Protein AF-A0A2E3HPS8-F1 (afdb_monomer_lite)

Sequence (262 aa):
MTIPTIVINGGNVPTIRTTTIFMPPSWLTDNPPTAIPIYGPVASPDMIGVPVIDIPGCVEAHEQNSNSIMKNKNLEKDDPDGVVVYCDAGVPSYDAMNYEPEQLIITREAPVPEVDPPPEVEPPEVPDTGDVGGEVPCPGPAQLRVGDLTQSGDEKVIGHELSSDGKTCVTLYEATTVTDKYLPAANQVTTTVAIAVVATAGAAATPLLLRAIKPVIKKITTAVQKKLGKHRELSRSEIRTNQYRQSKGLDPLKIQKKSRKK

Radius of gyration: 42.38 Å; chains: 1; bounding box: 108×38×118 Å

Structure (mmCIF, N/CA/C/O backbone):
data_AF-A0A2E3HPS8-F1
#
_entry.id   AF-A0A2E3HPS8-F1
#
loop_
_atom_site.group_PDB
_atom_site.id
_atom_site.type_symbol
_atom_site.label_atom_id
_atom_site.label_alt_id
_atom_site.label_comp_id
_atom_site.label_asym_id
_atom_site.label_entity_id
_atom_site.label_seq_id
_atom_site.pdbx_PDB_ins_code
_atom_site.Cartn_x
_atom_site.Cartn_y
_atom_site.Cartn_z
_atom_site.occupancy
_atom_site.B_iso_or_equiv
_atom_site.auth_seq_id
_atom_site.auth_comp_id
_atom_site.auth_asym_id
_atom_site.auth_atom_id
_atom_site.pdbx_PDB_model_num
ATOM 1 N N . MET A 1 1 ? 33.208 -21.643 -54.961 1.00 38.47 1 MET A N 1
ATOM 2 C CA . MET A 1 1 ? 32.445 -20.696 -55.799 1.00 38.47 1 MET A CA 1
ATOM 3 C C . MET A 1 1 ? 33.440 -19.898 -56.616 1.00 38.47 1 MET A C 1
ATOM 5 O O . MET A 1 1 ? 34.211 -19.138 -56.050 1.00 38.47 1 MET A O 1
ATOM 9 N N . THR A 1 2 ? 33.505 -20.170 -57.912 1.00 37.78 2 THR A N 1
ATOM 10 C CA . THR A 1 2 ? 34.425 -19.547 -58.868 1.00 37.78 2 THR A CA 1
ATOM 11 C C . THR A 1 2 ? 33.700 -18.400 -59.567 1.00 37.78 2 THR A C 1
ATOM 13 O O . THR A 1 2 ? 32.659 -18.610 -60.183 1.00 37.78 2 THR A O 1
ATOM 16 N N . ILE A 1 3 ? 34.219 -17.181 -59.422 1.00 39.41 3 ILE A N 1
ATOM 17 C CA . ILE A 1 3 ? 33.655 -15.973 -60.039 1.00 39.41 3 ILE A CA 1
ATOM 18 C C . ILE A 1 3 ? 34.088 -15.950 -61.514 1.00 39.41 3 ILE A C 1
ATOM 20 O O . ILE A 1 3 ? 35.289 -16.059 -61.772 1.00 39.41 3 ILE A O 1
ATOM 24 N N . PRO A 1 4 ? 33.168 -15.829 -62.488 1.00 40.62 4 PRO A N 1
ATOM 25 C CA . PRO A 1 4 ? 33.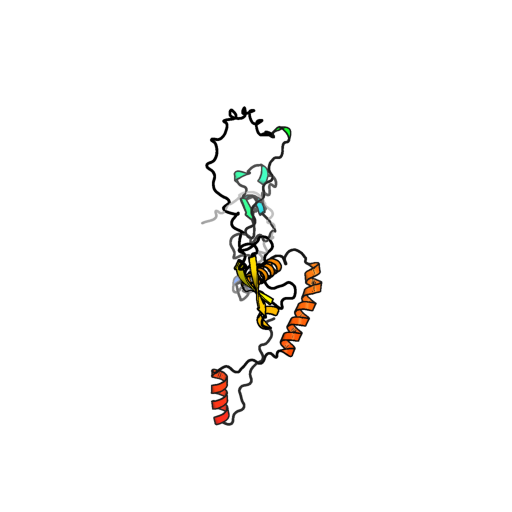541 -15.798 -63.896 1.00 40.62 4 PRO A CA 1
ATOM 26 C C . PRO A 1 4 ? 34.148 -14.443 -64.278 1.00 40.62 4 PRO A C 1
ATOM 28 O O . PRO A 1 4 ? 33.599 -13.381 -63.986 1.00 40.62 4 PRO A O 1
ATOM 31 N N . THR A 1 5 ? 35.284 -14.487 -64.969 1.00 43.69 5 THR A N 1
ATOM 32 C CA . THR A 1 5 ? 35.911 -13.340 -65.626 1.00 43.69 5 THR A CA 1
ATOM 33 C C . THR A 1 5 ? 35.142 -12.990 -66.897 1.00 43.69 5 THR A C 1
ATOM 35 O O . THR A 1 5 ? 35.079 -13.778 -67.839 1.00 43.69 5 THR A O 1
ATOM 38 N N . ILE A 1 6 ? 34.561 -11.792 -66.937 1.00 49.56 6 ILE A N 1
ATOM 39 C CA . ILE A 1 6 ? 33.887 -11.258 -68.123 1.00 49.56 6 ILE A CA 1
ATOM 40 C C . ILE A 1 6 ? 34.933 -10.495 -68.944 1.00 49.56 6 ILE A C 1
ATOM 42 O O . ILE A 1 6 ? 35.480 -9.497 -68.478 1.00 49.56 6 ILE A O 1
ATOM 46 N N . VAL A 1 7 ? 35.231 -10.968 -70.156 1.00 49.56 7 VAL A N 1
ATOM 47 C CA . VAL A 1 7 ? 36.100 -10.266 -71.114 1.00 49.56 7 VAL A CA 1
ATOM 48 C C . VAL A 1 7 ? 35.213 -9.443 -72.044 1.00 49.56 7 VAL A C 1
ATOM 50 O O . VAL A 1 7 ? 34.458 -10.000 -72.836 1.00 49.56 7 VAL A O 1
ATOM 53 N N . ILE A 1 8 ? 35.296 -8.116 -71.943 1.00 53.66 8 ILE A N 1
ATOM 54 C CA . ILE A 1 8 ? 34.571 -7.188 -72.818 1.00 53.66 8 ILE A CA 1
ATOM 55 C C . ILE A 1 8 ? 35.535 -6.749 -73.927 1.00 53.66 8 ILE A C 1
ATOM 57 O O . ILE A 1 8 ? 36.527 -6.073 -73.661 1.00 53.66 8 ILE A O 1
ATOM 61 N N . ASN A 1 9 ? 35.271 -7.166 -75.167 1.00 49.47 9 ASN A N 1
ATOM 62 C CA . ASN A 1 9 ? 36.032 -6.751 -76.346 1.00 49.47 9 ASN A CA 1
ATOM 63 C C . ASN A 1 9 ? 35.491 -5.420 -76.888 1.00 49.47 9 ASN A C 1
ATOM 65 O O . ASN A 1 9 ? 34.312 -5.328 -77.215 1.00 49.47 9 ASN A O 1
ATOM 69 N N . GLY A 1 10 ? 36.377 -4.436 -77.064 1.00 50.84 10 GLY A N 1
ATOM 70 C CA . GLY A 1 10 ? 36.133 -3.265 -77.913 1.00 50.84 10 GLY A CA 1
ATOM 71 C C . GLY A 1 10 ? 35.524 -2.054 -77.206 1.00 50.84 10 GLY A C 1
ATOM 72 O O . GLY A 1 10 ? 34.325 -1.812 -77.277 1.00 50.84 10 GLY A O 1
ATOM 73 N N . GLY A 1 11 ? 36.381 -1.237 -76.596 1.00 41.53 11 GLY A N 1
ATOM 74 C CA . GLY A 1 11 ? 36.040 0.107 -76.131 1.00 41.53 11 GLY A CA 1
ATOM 75 C C . GLY A 1 11 ? 37.061 0.596 -75.113 1.00 41.53 11 GLY A C 1
ATOM 76 O O . GLY A 1 11 ? 37.224 -0.025 -74.068 1.00 41.53 11 GLY A O 1
ATOM 77 N N . ASN A 1 12 ? 37.772 1.685 -75.415 1.00 50.03 12 ASN A N 1
ATOM 78 C CA . ASN A 1 12 ? 38.685 2.331 -74.471 1.00 50.03 12 ASN A CA 1
ATOM 79 C C . ASN A 1 12 ? 37.883 2.896 -73.291 1.00 50.03 12 ASN A C 1
ATOM 81 O O . ASN A 1 12 ? 37.452 4.046 -73.317 1.00 50.03 12 ASN A O 1
ATOM 85 N N . VAL A 1 13 ? 37.671 2.085 -72.257 1.00 47.66 13 VAL A N 1
ATOM 86 C CA . VAL A 1 13 ? 37.224 2.571 -70.954 1.00 47.66 13 VAL A CA 1
ATOM 87 C C . VAL A 1 13 ? 38.440 3.243 -70.315 1.00 47.66 13 VAL A C 1
ATOM 89 O O . VAL A 1 13 ? 39.459 2.570 -70.139 1.00 47.66 13 VAL A O 1
ATOM 92 N N . PRO A 1 14 ? 38.409 4.549 -69.991 1.00 47.16 14 PRO A N 1
ATOM 93 C CA . PRO A 1 14 ? 39.502 5.155 -69.252 1.00 47.16 14 PRO A CA 1
ATOM 94 C C . PRO A 1 14 ? 39.583 4.453 -67.898 1.00 47.16 14 PRO A C 1
ATOM 96 O O . PRO A 1 14 ? 38.682 4.572 -67.069 1.00 47.16 14 PRO A O 1
ATOM 99 N N . THR A 1 15 ? 40.648 3.682 -67.682 1.00 46.25 15 THR A N 1
ATOM 100 C CA . THR A 1 15 ? 40.939 3.081 -66.384 1.00 46.25 15 THR A CA 1
ATOM 101 C C . THR A 1 15 ? 41.161 4.217 -65.397 1.00 46.25 15 THR A C 1
ATOM 103 O O . THR A 1 15 ? 42.242 4.804 -65.335 1.00 46.25 15 THR A O 1
ATOM 106 N N . ILE A 1 16 ? 40.125 4.555 -64.636 1.00 50.47 16 ILE A N 1
ATOM 107 C CA . ILE A 1 16 ? 40.239 5.420 -63.470 1.00 50.47 16 ILE A CA 1
ATOM 108 C C . ILE A 1 16 ? 41.177 4.679 -62.509 1.00 50.47 16 ILE A C 1
ATOM 110 O O . ILE A 1 16 ? 40.799 3.695 -61.876 1.00 50.47 16 ILE A O 1
ATOM 114 N N . ARG A 1 17 ? 42.452 5.088 -62.481 1.00 51.47 17 ARG A N 1
ATOM 115 C CA . ARG A 1 17 ? 43.492 4.558 -61.588 1.00 51.47 17 ARG A CA 1
ATOM 116 C C . ARG A 1 17 ? 43.225 5.015 -60.155 1.00 51.47 17 ARG A C 1
ATOM 118 O O . ARG A 1 17 ? 43.994 5.783 -59.585 1.00 51.47 17 ARG A O 1
ATOM 125 N N . THR A 1 18 ? 42.145 4.536 -59.560 1.00 57.59 18 THR A N 1
ATOM 126 C CA . THR A 1 18 ? 41.857 4.764 -58.144 1.00 57.59 18 THR A CA 1
ATOM 127 C C . THR A 1 18 ? 41.649 3.425 -57.466 1.00 57.59 18 THR A C 1
ATOM 129 O O . THR A 1 18 ? 40.560 3.061 -57.048 1.00 57.59 18 THR A O 1
ATOM 132 N N . THR A 1 19 ? 42.736 2.669 -57.364 1.00 56.16 19 THR A N 1
ATOM 133 C CA . THR A 1 19 ? 42.826 1.533 -56.448 1.00 56.16 19 THR A CA 1
ATOM 134 C C . THR A 1 19 ? 44.115 1.648 -55.651 1.00 56.16 19 THR A C 1
ATOM 136 O O . THR A 1 19 ? 44.980 0.778 -55.699 1.00 56.16 19 THR A O 1
ATOM 139 N N . THR A 1 20 ? 44.251 2.719 -54.869 1.00 51.91 20 THR A N 1
ATOM 140 C CA . THR A 1 20 ? 44.867 2.531 -53.554 1.00 51.91 20 THR A CA 1
ATOM 141 C C . THR A 1 20 ? 43.857 1.730 -52.747 1.00 51.91 20 THR A C 1
ATOM 143 O O . THR A 1 20 ? 42.971 2.288 -52.104 1.00 51.91 20 THR A O 1
ATOM 146 N N . ILE A 1 21 ? 43.925 0.405 -52.872 1.00 61.16 21 ILE A N 1
ATOM 147 C CA . ILE A 1 21 ? 43.244 -0.489 -51.944 1.00 61.16 21 ILE A CA 1
ATOM 148 C C . ILE A 1 21 ? 43.866 -0.154 -50.594 1.00 61.16 21 ILE A C 1
ATOM 150 O O . ILE A 1 21 ? 45.067 -0.352 -50.407 1.00 61.16 21 ILE A O 1
ATOM 154 N N . PHE A 1 22 ? 43.088 0.452 -49.699 1.00 67.50 22 PHE A N 1
ATOM 155 C CA . PHE A 1 22 ? 43.525 0.689 -48.332 1.00 67.50 22 PHE A CA 1
ATOM 156 C C . PHE A 1 22 ? 43.741 -0.684 -47.698 1.00 67.50 22 PHE A C 1
ATOM 158 O O . PHE A 1 22 ? 42.791 -1.341 -47.278 1.00 67.50 22 PHE A O 1
ATOM 165 N N . MET A 1 23 ? 44.985 -1.158 -47.721 1.00 71.62 23 MET A N 1
ATOM 166 C CA . MET A 1 23 ? 45.377 -2.331 -46.964 1.00 71.62 23 MET A CA 1
ATOM 167 C C . MET A 1 23 ? 45.496 -1.880 -45.512 1.00 71.62 23 MET A C 1
ATOM 169 O O . MET A 1 23 ? 46.339 -1.024 -45.219 1.00 71.62 23 MET A O 1
ATOM 173 N N . PRO A 1 24 ? 44.632 -2.378 -44.615 1.00 75.25 24 PRO A N 1
ATOM 174 C CA . PRO A 1 24 ? 44.731 -2.023 -43.217 1.00 75.25 24 PRO A CA 1
ATOM 175 C C . PRO A 1 24 ? 46.105 -2.457 -42.678 1.00 75.25 24 PRO A C 1
ATOM 177 O O . PRO A 1 24 ? 46.637 -3.489 -43.091 1.00 75.25 24 PRO A O 1
ATOM 180 N N . PRO A 1 25 ? 46.710 -1.668 -41.780 1.00 76.44 25 PRO A N 1
ATOM 181 C CA . PRO A 1 25 ? 47.972 -2.033 -41.150 1.00 76.44 25 PRO A CA 1
ATOM 182 C C . PRO A 1 25 ? 47.825 -3.339 -40.351 1.00 76.44 25 PRO A C 1
ATOM 184 O O . PRO A 1 25 ? 46.755 -3.627 -39.818 1.00 76.44 25 PRO A O 1
ATOM 187 N N . SER A 1 26 ? 48.913 -4.105 -40.232 1.00 72.94 26 SER A N 1
ATOM 188 C CA . SER A 1 26 ? 48.919 -5.466 -39.663 1.00 72.94 26 SER A CA 1
ATOM 189 C C . SER A 1 26 ? 48.353 -5.571 -38.245 1.00 72.94 26 SER A C 1
ATOM 191 O O . SER A 1 26 ? 47.781 -6.592 -37.879 1.00 72.94 26 SER A O 1
ATOM 193 N N . TRP A 1 27 ? 48.428 -4.510 -37.439 1.00 71.00 27 TRP A N 1
ATOM 194 C CA . TRP A 1 27 ? 47.809 -4.486 -36.109 1.00 71.00 27 TRP A CA 1
ATOM 195 C C . TRP A 1 27 ? 46.274 -4.549 -36.145 1.00 71.00 27 TRP A C 1
ATOM 197 O O . TRP A 1 27 ? 45.657 -4.838 -35.128 1.00 71.00 27 TRP A O 1
ATOM 207 N N . LEU A 1 28 ? 45.643 -4.291 -37.291 1.00 73.44 28 LEU A N 1
ATOM 208 C CA . LEU A 1 28 ? 44.195 -4.379 -37.462 1.00 73.44 28 LEU A CA 1
ATOM 209 C C . LEU A 1 28 ? 43.751 -5.744 -38.022 1.00 73.44 28 LEU A C 1
ATOM 211 O O . LEU A 1 28 ? 42.610 -6.138 -37.796 1.00 73.44 28 LEU A O 1
ATOM 215 N N . THR A 1 29 ? 44.628 -6.470 -38.729 1.00 74.75 29 THR A N 1
ATOM 216 C CA . THR A 1 29 ? 44.332 -7.795 -39.317 1.00 74.75 29 THR A CA 1
ATOM 217 C C . THR A 1 29 ? 44.881 -8.959 -38.504 1.00 74.75 29 THR A C 1
ATOM 219 O O . THR A 1 29 ? 44.192 -9.962 -38.352 1.00 74.75 29 THR A O 1
ATOM 222 N N . ASP A 1 30 ? 46.096 -8.829 -37.972 1.00 76.06 30 ASP A N 1
ATOM 223 C CA . ASP A 1 30 ? 46.821 -9.941 -37.352 1.00 76.06 30 ASP A CA 1
ATOM 224 C C . ASP A 1 30 ? 46.579 -9.991 -35.839 1.00 76.06 30 ASP A C 1
ATOM 226 O O . ASP A 1 30 ? 46.533 -11.071 -35.259 1.00 76.06 30 ASP A O 1
ATOM 230 N N . ASN A 1 31 ? 46.423 -8.828 -35.192 1.00 70.75 31 ASN A N 1
ATOM 231 C CA . ASN A 1 31 ? 46.201 -8.707 -33.744 1.00 70.75 31 ASN A CA 1
ATOM 232 C C . ASN A 1 31 ? 45.322 -7.487 -33.400 1.00 70.75 31 ASN A C 1
ATOM 234 O O . ASN A 1 31 ? 45.825 -6.532 -32.796 1.00 70.75 31 ASN A O 1
ATOM 238 N N . PRO A 1 32 ? 44.029 -7.479 -33.778 1.00 72.75 32 PRO A N 1
ATOM 239 C CA . PRO A 1 32 ? 43.149 -6.359 -33.467 1.00 72.75 32 PRO A CA 1
ATOM 240 C C . PRO A 1 32 ? 43.083 -6.129 -31.946 1.00 72.75 32 PRO A C 1
ATOM 242 O O . PRO A 1 32 ? 43.011 -7.097 -31.183 1.00 72.75 32 PRO A O 1
ATOM 245 N N . PRO A 1 33 ? 43.088 -4.869 -31.472 1.00 70.12 33 PRO A N 1
ATOM 246 C CA . PRO A 1 33 ? 42.976 -4.576 -30.051 1.00 70.12 33 PRO A CA 1
ATOM 247 C C . PRO A 1 33 ? 41.609 -5.036 -29.533 1.00 70.12 33 PRO A C 1
ATOM 249 O O . PRO A 1 33 ? 40.582 -4.411 -29.788 1.00 70.12 33 PRO A O 1
ATOM 252 N N . THR A 1 34 ? 41.591 -6.140 -28.791 1.00 71.19 34 THR A N 1
ATOM 253 C CA . THR A 1 34 ? 40.395 -6.619 -28.095 1.00 71.19 34 THR A CA 1
ATOM 254 C C . THR A 1 34 ? 40.252 -5.874 -26.773 1.00 71.19 34 THR A C 1
ATOM 256 O O . THR A 1 34 ? 41.158 -5.920 -25.937 1.00 71.19 34 THR A O 1
ATOM 259 N N . ALA A 1 35 ? 39.115 -5.216 -26.547 1.00 64.94 35 ALA A N 1
ATOM 260 C CA . ALA A 1 35 ? 38.758 -4.756 -25.212 1.00 64.94 35 ALA A CA 1
ATOM 261 C C . ALA A 1 35 ? 38.563 -5.988 -24.310 1.00 64.94 35 ALA A C 1
ATOM 263 O O . ALA A 1 35 ? 37.767 -6.869 -24.624 1.00 64.94 35 ALA A O 1
ATOM 264 N N . ILE A 1 36 ? 39.321 -6.079 -23.214 1.00 65.62 36 ILE A N 1
ATOM 265 C CA . ILE A 1 36 ? 39.121 -7.091 -22.171 1.00 65.62 36 ILE A CA 1
ATOM 266 C C . ILE A 1 36 ? 38.627 -6.345 -20.925 1.00 65.62 36 ILE A C 1
ATOM 268 O O . ILE A 1 36 ? 39.339 -5.457 -20.449 1.00 65.62 36 ILE A O 1
ATOM 272 N N . PRO A 1 37 ? 37.446 -6.678 -20.373 1.00 60.59 37 PRO A N 1
ATOM 273 C CA . PRO A 1 37 ? 36.566 -7.792 -20.738 1.00 60.59 37 PRO A CA 1
ATOM 274 C C . PRO A 1 37 ? 35.846 -7.588 -22.083 1.00 60.59 37 PRO A C 1
ATOM 276 O O . PRO A 1 37 ? 35.410 -6.489 -22.403 1.00 60.59 37 PRO A O 1
ATOM 279 N N . ILE A 1 38 ? 35.713 -8.681 -22.845 1.00 59.41 38 ILE A N 1
ATOM 280 C CA . ILE A 1 38 ? 35.038 -8.732 -24.162 1.00 59.41 38 ILE A CA 1
ATOM 281 C C . ILE A 1 38 ? 33.526 -8.484 -24.010 1.00 59.41 38 ILE A C 1
ATOM 283 O O . ILE A 1 38 ? 32.842 -8.084 -24.947 1.00 59.41 38 ILE A O 1
ATOM 287 N N . TYR A 1 39 ? 33.011 -8.695 -22.801 1.00 59.03 39 TYR A N 1
ATOM 288 C CA . TYR A 1 39 ? 31.643 -8.393 -22.426 1.00 59.03 39 TYR A CA 1
ATOM 289 C C . TYR A 1 39 ? 31.608 -7.035 -21.731 1.00 59.03 39 TYR A C 1
ATOM 291 O O . TYR A 1 39 ? 32.362 -6.794 -20.781 1.00 59.03 39 TYR A O 1
ATOM 299 N N . GLY A 1 40 ? 30.690 -6.171 -22.166 1.00 59.56 40 GLY A N 1
ATOM 300 C CA . GLY A 1 40 ? 30.243 -5.061 -21.333 1.00 59.56 40 GLY A CA 1
ATOM 301 C C . GLY A 1 40 ? 29.755 -5.581 -19.970 1.00 59.56 40 GLY A C 1
ATOM 302 O O . GLY A 1 40 ? 29.524 -6.784 -19.807 1.00 59.56 40 GLY A O 1
ATOM 303 N N . PRO A 1 41 ? 29.607 -4.714 -18.951 1.00 53.38 41 PRO A N 1
ATOM 304 C CA . PRO A 1 41 ? 28.937 -5.124 -17.718 1.00 53.38 41 PRO A CA 1
ATOM 305 C C . PRO A 1 41 ? 27.615 -5.814 -18.083 1.00 53.38 41 PRO A C 1
ATOM 307 O O . PRO A 1 41 ? 26.966 -5.381 -19.026 1.00 53.38 41 PRO A O 1
ATOM 310 N N . VAL A 1 42 ? 27.196 -6.842 -17.336 1.00 51.88 42 VAL A N 1
ATOM 311 C CA . VAL A 1 42 ? 25.983 -7.676 -17.571 1.00 51.88 42 VAL A CA 1
ATOM 312 C C . VAL A 1 42 ? 24.662 -6.861 -17.612 1.00 51.88 42 VAL A C 1
ATOM 314 O O . VAL A 1 42 ? 23.573 -7.407 -17.700 1.00 51.88 42 VAL A O 1
ATOM 317 N N . ALA A 1 43 ? 24.753 -5.534 -17.572 1.00 50.38 43 ALA A N 1
ATOM 318 C CA . ALA A 1 43 ? 23.703 -4.571 -17.862 1.00 50.38 43 ALA A CA 1
ATOM 319 C C . ALA A 1 43 ? 23.812 -3.956 -19.281 1.00 50.38 43 ALA A C 1
ATOM 321 O O . ALA A 1 43 ? 23.242 -2.895 -19.523 1.00 50.38 43 ALA A O 1
ATOM 322 N N . SER A 1 44 ? 24.567 -4.553 -20.213 1.00 49.03 44 SER A N 1
ATOM 323 C CA . SER A 1 44 ? 24.525 -4.165 -21.626 1.00 49.03 44 SER A CA 1
ATOM 324 C C . SER A 1 44 ? 23.224 -4.694 -22.249 1.00 49.03 44 SER A C 1
ATOM 326 O O . SER A 1 44 ? 23.000 -5.906 -22.200 1.00 49.03 44 SER A O 1
ATOM 328 N N . PRO A 1 45 ? 22.380 -3.826 -22.835 1.00 54.62 45 PRO A N 1
ATOM 329 C CA . PRO A 1 45 ? 21.038 -4.175 -23.312 1.00 54.62 45 PRO A CA 1
ATOM 330 C C . PRO A 1 45 ? 21.020 -5.174 -24.484 1.00 54.62 45 PRO A C 1
ATOM 332 O O . PRO A 1 45 ? 19.954 -5.652 -24.850 1.00 54.62 45 PRO A O 1
ATOM 335 N N . ASP A 1 46 ? 22.179 -5.544 -25.035 1.00 52.47 46 ASP A N 1
ATOM 336 C CA . ASP A 1 46 ? 22.296 -6.424 -26.204 1.00 52.47 46 ASP A CA 1
ATOM 337 C C . ASP A 1 46 ? 22.099 -7.929 -25.912 1.00 52.47 46 ASP A C 1
ATOM 339 O O . ASP A 1 46 ? 22.105 -8.732 -26.842 1.00 52.47 46 ASP A O 1
ATOM 343 N N . MET A 1 47 ? 21.945 -8.350 -24.646 1.00 51.09 47 MET A N 1
ATOM 344 C CA . MET A 1 47 ? 21.803 -9.777 -24.277 1.00 51.09 47 MET A CA 1
ATOM 345 C C . MET A 1 47 ? 20.491 -10.148 -23.575 1.00 51.09 47 MET A C 1
ATOM 347 O O . MET A 1 47 ? 20.355 -11.268 -23.082 1.00 51.09 47 MET A O 1
ATOM 351 N N . ILE A 1 48 ? 19.505 -9.252 -23.550 1.00 44.81 48 ILE A N 1
ATOM 352 C CA . ILE A 1 48 ? 18.161 -9.571 -23.062 1.00 44.81 48 ILE A CA 1
ATOM 353 C C . ILE A 1 48 ? 17.216 -9.506 -24.255 1.00 44.81 48 ILE A C 1
ATOM 355 O O . ILE A 1 48 ? 16.960 -8.447 -24.819 1.00 44.81 48 ILE A O 1
ATOM 359 N N . GLY A 1 49 ? 16.757 -10.687 -24.669 1.00 51.25 49 GLY A N 1
ATOM 360 C CA . GLY A 1 49 ? 15.646 -10.817 -25.594 1.00 51.25 49 GLY A CA 1
ATOM 361 C C . GLY A 1 49 ? 14.427 -10.080 -25.049 1.00 51.25 49 GLY A C 1
ATOM 362 O O . GLY A 1 49 ? 14.158 -10.117 -23.850 1.00 51.25 49 GLY A O 1
ATOM 363 N N . VAL A 1 50 ? 13.700 -9.462 -25.977 1.00 55.44 50 VAL A N 1
ATOM 364 C CA . VAL A 1 50 ? 12.614 -8.495 -25.776 1.00 55.44 50 VAL A CA 1
ATOM 365 C C . VAL A 1 50 ? 13.139 -7.136 -25.282 1.00 55.44 50 VAL A C 1
ATOM 367 O O . VAL A 1 50 ? 13.794 -7.076 -24.241 1.00 55.44 50 VAL A O 1
ATOM 370 N N . PRO A 1 51 ? 12.888 -6.031 -26.013 1.00 52.19 51 PRO A N 1
ATOM 371 C CA . PRO A 1 51 ? 13.251 -4.706 -25.525 1.00 52.19 51 PRO A CA 1
ATOM 372 C C . PRO A 1 51 ? 12.637 -4.512 -24.133 1.00 52.19 51 PRO A C 1
ATOM 374 O O . PRO A 1 51 ? 11.430 -4.670 -23.960 1.00 52.19 51 PRO A O 1
ATOM 377 N N . VAL A 1 52 ? 13.468 -4.205 -23.130 1.00 53.47 52 VAL A N 1
ATOM 378 C CA . VAL A 1 52 ? 12.983 -3.787 -21.808 1.00 53.47 52 VAL A CA 1
ATOM 379 C C . VAL A 1 52 ? 12.416 -2.383 -21.987 1.00 53.47 52 VAL A C 1
ATOM 381 O O . VAL A 1 52 ? 13.121 -1.379 -21.894 1.00 53.47 52 VAL A O 1
ATOM 384 N N . ILE A 1 53 ? 11.149 -2.347 -22.381 1.00 54.62 53 ILE A N 1
ATOM 385 C CA . ILE A 1 53 ? 10.362 -1.145 -22.598 1.00 54.62 53 ILE A CA 1
ATOM 386 C C . ILE A 1 53 ? 9.875 -0.707 -21.217 1.00 54.62 53 ILE A C 1
ATOM 388 O O . ILE A 1 53 ? 8.811 -1.122 -20.788 1.00 54.62 53 ILE A O 1
ATOM 392 N N . ASP A 1 54 ? 10.665 0.104 -20.512 1.00 54.97 54 ASP A N 1
ATOM 393 C CA . ASP A 1 54 ? 10.231 0.789 -19.282 1.00 54.97 54 ASP A CA 1
ATOM 394 C C . ASP A 1 54 ? 9.408 2.025 -19.683 1.00 54.97 54 ASP A C 1
ATOM 396 O O . ASP A 1 54 ? 9.873 3.170 -19.652 1.00 54.97 54 ASP A O 1
ATOM 400 N N . ILE A 1 55 ? 8.211 1.771 -20.222 1.00 59.59 55 ILE A N 1
ATOM 401 C CA . ILE A 1 55 ? 7.220 2.800 -20.538 1.00 59.59 55 ILE A CA 1
ATOM 402 C C . ILE A 1 55 ? 6.087 2.645 -19.527 1.00 59.59 55 ILE A C 1
ATOM 404 O O . ILE A 1 55 ? 5.552 1.546 -19.383 1.00 59.59 55 ILE A O 1
ATOM 408 N N . PRO A 1 56 ? 5.674 3.721 -18.834 1.00 59.47 56 PRO A N 1
ATOM 409 C CA . PRO A 1 56 ? 4.491 3.664 -17.992 1.00 59.47 56 PRO A CA 1
ATOM 410 C C . PRO A 1 56 ? 3.263 3.399 -18.872 1.00 59.47 56 PRO A C 1
ATOM 412 O O . PRO A 1 56 ? 2.744 4.313 -19.511 1.00 59.47 56 PRO A O 1
ATOM 415 N N . GLY A 1 57 ? 2.811 2.147 -18.904 1.00 68.50 57 GLY A N 1
ATOM 416 C CA . GLY A 1 57 ? 1.630 1.709 -19.643 1.00 68.50 57 GLY A CA 1
ATOM 417 C C . GLY A 1 57 ? 1.935 0.688 -20.735 1.00 68.50 57 GLY A C 1
ATOM 418 O O . GLY A 1 57 ? 2.977 0.036 -20.744 1.00 68.50 57 GLY A O 1
ATOM 419 N N . CYS A 1 58 ? 0.977 0.540 -21.642 1.00 77.38 58 CYS A N 1
ATOM 420 C CA . CYS A 1 58 ? 1.061 -0.358 -22.781 1.00 77.38 58 CYS A CA 1
ATOM 421 C C . CYS A 1 58 ? 1.217 0.453 -24.065 1.00 77.38 58 CYS A C 1
ATOM 423 O O . CYS A 1 58 ? 0.559 1.481 -24.227 1.00 77.38 58 CYS A O 1
ATOM 425 N N . VAL A 1 59 ? 2.071 -0.013 -24.970 1.00 78.75 59 VAL A N 1
ATOM 426 C CA . VAL A 1 59 ? 2.228 0.555 -26.311 1.00 78.75 59 VAL A CA 1
ATOM 427 C C . VAL A 1 59 ? 1.937 -0.507 -27.357 1.00 78.75 59 VAL A C 1
ATOM 429 O O . VAL A 1 59 ? 2.366 -1.651 -27.233 1.00 78.75 59 VAL A O 1
ATOM 432 N N . GLU A 1 60 ? 1.208 -0.124 -28.392 1.00 80.44 60 GLU A N 1
ATOM 433 C CA . GLU A 1 60 ? 0.988 -0.943 -29.578 1.00 80.44 60 GLU A CA 1
ATOM 434 C C . GLU A 1 60 ? 2.166 -0.767 -30.533 1.00 80.44 60 GLU A C 1
ATOM 436 O O . GLU A 1 60 ? 2.592 0.356 -30.806 1.00 80.44 60 GLU A O 1
ATOM 441 N N . ALA A 1 61 ? 2.727 -1.871 -31.020 1.00 80.81 61 ALA A N 1
ATOM 442 C CA . ALA A 1 61 ? 3.737 -1.825 -32.062 1.00 80.81 61 ALA A CA 1
ATOM 443 C C . ALA A 1 61 ? 3.607 -3.015 -33.015 1.00 80.81 61 ALA A C 1
ATOM 445 O O . ALA A 1 61 ? 3.334 -4.143 -32.613 1.00 80.81 61 ALA A O 1
ATOM 446 N N . HIS A 1 62 ? 3.856 -2.751 -34.295 1.00 83.88 62 HIS A N 1
ATOM 447 C CA . HIS A 1 62 ? 3.906 -3.766 -35.341 1.00 83.88 62 HIS A CA 1
ATOM 448 C C . HIS A 1 62 ? 5.363 -4.187 -35.602 1.00 83.88 62 HIS A C 1
ATOM 450 O O . HIS A 1 62 ? 6.242 -3.328 -35.725 1.00 83.88 62 HIS A O 1
ATOM 456 N N . GLU A 1 63 ? 5.640 -5.487 -35.751 1.00 77.50 63 GLU A N 1
ATOM 457 C CA . GLU A 1 63 ? 7.007 -6.029 -35.909 1.00 77.50 63 GLU A CA 1
ATOM 458 C C . GLU A 1 63 ? 7.767 -5.355 -37.066 1.00 77.50 63 GLU A C 1
ATOM 460 O O . GLU A 1 63 ? 8.917 -4.927 -36.931 1.00 77.50 63 GLU A O 1
ATOM 465 N N . GLN A 1 64 ? 7.086 -5.168 -38.197 1.00 73.56 64 GLN A N 1
ATOM 466 C CA . GLN A 1 64 ? 7.648 -4.539 -39.396 1.00 73.56 64 GLN A CA 1
ATOM 467 C C . GLN A 1 64 ? 7.963 -3.036 -39.244 1.00 73.56 64 GLN A C 1
ATOM 469 O O . GLN A 1 64 ? 8.779 -2.520 -40.006 1.00 73.56 64 GLN A O 1
ATOM 474 N N . ASN A 1 65 ? 7.405 -2.339 -38.242 1.00 69.94 65 ASN A N 1
ATOM 475 C CA . ASN A 1 65 ? 7.702 -0.922 -37.974 1.00 69.94 65 ASN A CA 1
ATOM 476 C C . ASN A 1 65 ? 9.122 -0.724 -37.385 1.00 69.94 65 ASN A C 1
ATOM 478 O O . ASN A 1 65 ? 9.694 0.368 -37.432 1.00 69.94 65 ASN A O 1
ATOM 482 N N . SER A 1 66 ? 9.742 -1.794 -36.871 1.00 65.56 66 SER A N 1
ATOM 483 C CA . SER A 1 66 ? 11.111 -1.766 -36.330 1.00 65.56 66 SER A CA 1
ATOM 484 C C . SER A 1 66 ? 12.200 -1.658 -37.414 1.00 65.56 66 SER A C 1
ATOM 486 O O . SER A 1 66 ? 13.266 -1.074 -37.182 1.00 65.56 66 SER A O 1
ATOM 488 N N . ASN A 1 67 ? 11.930 -2.138 -38.633 1.00 65.44 67 ASN A N 1
ATOM 489 C CA . ASN A 1 67 ? 12.897 -2.161 -39.728 1.00 65.44 67 ASN A CA 1
ATOM 490 C C . ASN A 1 67 ? 12.931 -0.812 -40.464 1.00 65.44 67 ASN A C 1
ATOM 492 O O . ASN A 1 67 ? 12.001 -0.417 -41.163 1.00 65.44 67 ASN A O 1
ATOM 496 N N . SER A 1 68 ? 14.051 -0.091 -40.340 1.00 59.97 68 SER A N 1
ATOM 497 C CA . SER A 1 68 ? 14.189 1.315 -40.768 1.00 59.97 68 SER A CA 1
ATOM 498 C C . SER A 1 68 ? 14.059 1.600 -42.273 1.00 59.97 68 SER A C 1
ATOM 500 O O . SER A 1 68 ? 14.101 2.766 -42.656 1.00 59.97 68 SER A O 1
ATOM 502 N N . ILE A 1 69 ? 13.872 0.585 -43.121 1.00 64.75 69 ILE A N 1
ATOM 503 C CA . ILE A 1 69 ? 13.732 0.742 -44.578 1.00 64.75 69 ILE A CA 1
ATOM 504 C C . ILE A 1 69 ? 12.260 0.909 -45.007 1.00 64.75 69 ILE A C 1
ATOM 506 O O . ILE A 1 69 ? 12.008 1.552 -46.022 1.00 64.75 69 ILE A O 1
ATOM 510 N N . MET A 1 70 ? 11.284 0.414 -44.231 1.00 58.56 70 MET A N 1
ATOM 511 C CA . MET A 1 70 ? 9.847 0.492 -44.560 1.00 58.56 70 MET A CA 1
ATOM 512 C C . MET A 1 70 ? 8.994 0.869 -43.344 1.00 58.56 70 MET A C 1
ATOM 514 O O . MET A 1 70 ? 8.062 0.169 -42.963 1.00 58.56 70 MET A O 1
ATOM 518 N N . LYS A 1 71 ? 9.314 2.010 -42.727 1.00 65.25 71 LYS A N 1
ATOM 519 C CA . LYS A 1 71 ? 8.513 2.580 -41.637 1.00 65.25 71 LYS A CA 1
ATOM 520 C C . LYS A 1 71 ? 7.208 3.157 -42.183 1.00 65.25 71 LYS A C 1
ATOM 522 O O . LYS A 1 71 ? 7.149 4.338 -42.527 1.00 65.25 71 LYS A O 1
ATOM 527 N N . ASN A 1 72 ? 6.166 2.336 -42.264 1.00 70.00 72 ASN A N 1
ATOM 528 C CA . ASN A 1 72 ? 4.805 2.823 -42.441 1.00 70.00 72 ASN A CA 1
ATOM 529 C C . ASN A 1 72 ? 4.175 3.039 -41.059 1.00 70.00 72 ASN A C 1
ATOM 531 O O . ASN A 1 72 ? 3.976 2.093 -40.307 1.00 70.00 72 ASN A O 1
ATOM 535 N N . LYS A 1 73 ? 3.851 4.291 -40.729 1.00 71.50 73 LYS A N 1
ATOM 536 C CA . LYS A 1 73 ? 3.187 4.640 -39.462 1.00 71.50 73 LYS A CA 1
ATOM 537 C C . LYS A 1 73 ? 1.710 4.240 -39.430 1.00 71.50 73 LYS A C 1
ATOM 539 O O . LYS A 1 73 ? 1.119 4.234 -38.363 1.00 71.50 73 LYS A O 1
ATOM 544 N N . ASN A 1 74 ? 1.113 3.942 -40.583 1.00 79.12 74 ASN A N 1
ATOM 545 C CA . ASN A 1 74 ? -0.286 3.531 -40.670 1.00 79.12 74 ASN A CA 1
ATOM 546 C C . ASN A 1 74 ? -0.467 2.019 -40.533 1.00 79.12 74 ASN A C 1
ATOM 548 O O . ASN A 1 74 ? -1.601 1.567 -40.482 1.00 79.12 74 ASN A O 1
ATOM 552 N N . LEU A 1 75 ? 0.619 1.244 -40.425 1.00 80.50 75 LEU A N 1
ATOM 553 C CA . LEU A 1 75 ? 0.544 -0.215 -40.314 1.00 80.50 75 LEU A CA 1
ATOM 554 C C . LEU A 1 75 ? -0.239 -0.664 -39.071 1.00 80.50 75 LEU A C 1
ATOM 556 O O . LEU A 1 75 ? -0.928 -1.669 -39.118 1.00 80.50 75 LEU A O 1
ATOM 560 N N . GLU A 1 76 ? -0.216 0.146 -38.010 1.00 78.88 76 GLU A N 1
ATOM 561 C CA . GLU A 1 76 ? -1.034 -0.041 -36.804 1.00 78.88 76 GLU A CA 1
ATOM 562 C C . GLU A 1 76 ? -2.550 0.018 -37.081 1.00 78.88 76 GLU A C 1
ATOM 564 O O . GLU A 1 76 ? -3.335 -0.570 -36.349 1.00 78.88 76 GLU A O 1
ATOM 569 N N . LYS A 1 77 ? -2.974 0.716 -38.144 1.00 78.94 77 LYS A N 1
ATOM 570 C CA . LYS A 1 77 ? -4.383 0.852 -38.558 1.00 78.94 77 LYS A CA 1
ATOM 571 C C . LYS A 1 77 ? -4.749 -0.042 -39.738 1.00 78.94 77 LYS A C 1
ATOM 573 O O . LYS A 1 77 ? -5.894 -0.469 -39.837 1.00 78.94 77 LYS A O 1
ATOM 578 N N . ASP A 1 78 ? -3.803 -0.254 -40.649 1.00 83.50 78 ASP A N 1
ATOM 579 C CA . ASP A 1 78 ? -4.006 -1.011 -41.884 1.00 83.50 78 ASP A CA 1
ATOM 580 C C . ASP A 1 78 ? -3.975 -2.533 -41.631 1.00 83.50 78 ASP A C 1
ATOM 582 O O . ASP A 1 78 ? -4.645 -3.274 -42.349 1.00 83.50 78 ASP A O 1
ATOM 586 N N . ASP A 1 79 ? -3.222 -2.990 -40.620 1.00 84.75 79 ASP A N 1
ATOM 587 C CA . ASP A 1 79 ? -3.099 -4.399 -40.218 1.00 84.75 79 ASP A CA 1
ATOM 588 C C . ASP A 1 79 ? -3.193 -4.555 -38.684 1.00 84.75 79 ASP A C 1
ATOM 590 O O . ASP A 1 79 ? -2.178 -4.755 -38.011 1.00 84.75 79 ASP A O 1
ATOM 594 N N . PRO A 1 80 ? -4.400 -4.432 -38.098 1.00 80.62 80 PRO A N 1
ATOM 595 C CA . PRO A 1 80 ? -4.593 -4.534 -36.650 1.00 80.62 80 PRO A CA 1
ATOM 596 C C . PRO A 1 80 ? -4.299 -5.938 -36.095 1.00 80.62 80 PRO A C 1
ATOM 598 O O . PRO A 1 80 ? -3.977 -6.063 -34.916 1.00 80.62 80 PRO A O 1
ATOM 601 N N . ASP A 1 81 ? -4.361 -6.985 -36.925 1.00 82.38 81 ASP A N 1
ATOM 602 C CA . ASP A 1 81 ? -4.075 -8.367 -36.514 1.00 82.38 81 ASP A CA 1
ATOM 603 C C . ASP A 1 81 ? -2.565 -8.607 -36.304 1.00 82.38 81 ASP A C 1
ATOM 605 O O . ASP A 1 81 ? -2.170 -9.469 -35.515 1.00 82.38 81 ASP A O 1
ATOM 609 N N . GLY A 1 82 ? -1.712 -7.837 -36.992 1.00 80.56 82 GLY A N 1
ATOM 610 C CA . GLY A 1 82 ? -0.250 -7.871 -36.860 1.00 80.56 82 GLY A CA 1
ATOM 611 C C . GLY A 1 82 ? 0.323 -6.979 -35.747 1.00 80.56 82 GLY A C 1
ATOM 612 O O . GLY A 1 82 ? 1.540 -6.968 -35.521 1.00 80.56 82 GLY A O 1
ATOM 613 N N . VAL A 1 83 ? -0.522 -6.213 -35.050 1.00 84.56 83 VAL A N 1
ATOM 614 C CA . VAL A 1 83 ? -0.113 -5.318 -33.957 1.00 84.56 83 VAL A CA 1
ATOM 615 C C . VAL A 1 83 ? -0.007 -6.090 -32.646 1.00 84.56 83 VAL A C 1
ATOM 617 O O . VAL A 1 83 ? -0.917 -6.806 -32.237 1.00 84.56 83 VAL A O 1
ATOM 620 N N . VAL A 1 84 ? 1.109 -5.907 -31.941 1.00 83.50 84 VAL A N 1
ATOM 621 C CA . VAL A 1 84 ? 1.344 -6.507 -30.627 1.00 83.50 84 VAL A CA 1
ATOM 622 C C . VAL A 1 84 ? 1.383 -5.412 -29.569 1.00 83.50 84 VAL A C 1
ATOM 624 O O . VAL A 1 84 ? 2.045 -4.386 -29.729 1.00 83.50 84 VAL A O 1
ATOM 627 N N . VAL A 1 85 ? 0.677 -5.643 -28.463 1.00 83.19 85 VAL A N 1
ATOM 628 C CA . VAL A 1 85 ? 0.670 -4.747 -27.305 1.00 83.19 85 VAL A CA 1
ATOM 629 C C . VAL A 1 85 ? 1.808 -5.130 -26.359 1.00 83.19 85 VAL A C 1
ATOM 631 O O . VAL A 1 85 ? 1.851 -6.241 -25.830 1.00 83.19 85 VAL A O 1
ATOM 634 N N . TYR A 1 86 ? 2.716 -4.191 -26.112 1.00 80.94 86 TYR A N 1
ATOM 635 C CA . TYR A 1 86 ? 3.822 -4.327 -25.171 1.00 80.94 86 TYR A CA 1
ATOM 636 C C . TYR A 1 86 ? 3.522 -3.522 -23.908 1.00 80.94 86 TYR A C 1
ATOM 638 O O . TYR A 1 86 ? 3.496 -2.293 -23.943 1.00 80.94 86 TYR A O 1
ATOM 646 N N . CYS A 1 87 ? 3.302 -4.214 -22.792 1.00 77.69 87 CYS A N 1
ATOM 647 C CA . CYS A 1 87 ? 3.056 -3.611 -21.483 1.00 77.69 87 CYS A CA 1
ATOM 648 C C . CYS A 1 87 ? 4.234 -3.878 -20.545 1.00 77.69 87 CYS A C 1
ATOM 650 O O . CYS A 1 87 ? 4.694 -5.020 -20.461 1.00 77.69 87 CYS A O 1
ATOM 652 N N . ASP A 1 88 ? 4.666 -2.868 -19.789 1.00 70.12 88 ASP A N 1
ATOM 653 C CA . ASP A 1 88 ? 5.577 -3.085 -18.662 1.00 70.12 88 ASP A CA 1
ATOM 654 C C . ASP A 1 88 ? 4.808 -3.384 -17.361 1.00 70.12 88 ASP A C 1
ATOM 656 O O . ASP A 1 88 ? 3.666 -2.968 -17.175 1.00 70.12 88 ASP A O 1
ATOM 660 N N . ALA A 1 89 ? 5.449 -4.107 -16.442 1.00 64.25 89 ALA A N 1
ATOM 661 C CA . ALA A 1 89 ? 5.120 -4.166 -15.015 1.00 64.25 89 ALA A CA 1
ATOM 662 C C . ALA A 1 89 ? 3.652 -4.459 -14.611 1.00 64.25 89 ALA A C 1
ATOM 664 O O . ALA A 1 89 ? 3.141 -3.878 -13.651 1.00 64.25 89 ALA A O 1
ATOM 665 N N . GLY A 1 90 ? 2.984 -5.414 -15.268 1.00 66.38 90 GLY A N 1
ATOM 666 C CA . GLY A 1 90 ? 1.701 -5.966 -14.794 1.00 66.38 90 GLY A CA 1
ATOM 667 C C . GLY A 1 90 ? 0.519 -4.991 -14.842 1.00 66.38 90 GLY A C 1
ATOM 668 O O . GLY A 1 90 ? -0.487 -5.210 -14.165 1.00 66.38 90 GLY A O 1
ATOM 669 N N . VAL A 1 91 ? 0.641 -3.917 -15.624 1.00 71.19 91 VAL A N 1
ATOM 670 C CA . VAL A 1 91 ? -0.436 -2.955 -15.870 1.00 71.19 91 VAL A CA 1
ATOM 671 C C . VAL A 1 91 ? -1.291 -3.474 -17.036 1.00 71.19 91 VAL A C 1
ATOM 673 O O . VAL A 1 91 ? -0.725 -3.855 -18.062 1.00 71.19 91 VAL A O 1
ATOM 676 N N . PRO A 1 92 ? -2.629 -3.544 -16.912 1.00 72.81 92 PRO A N 1
ATOM 677 C CA . PRO A 1 92 ? -3.480 -3.965 -18.021 1.00 72.81 92 PRO A CA 1
ATOM 678 C C . PRO A 1 92 ? -3.465 -2.921 -19.143 1.00 72.81 92 PRO A C 1
ATOM 680 O O . PRO A 1 92 ? -3.355 -1.719 -18.881 1.00 72.81 92 PRO A O 1
ATOM 683 N N . SER A 1 93 ? -3.625 -3.373 -20.386 1.00 75.38 93 SER A N 1
ATOM 684 C CA . SER A 1 93 ? -3.942 -2.475 -21.493 1.00 75.38 93 SER A CA 1
ATOM 685 C C . SER A 1 93 ? -5.348 -1.906 -21.302 1.00 75.38 93 SER A C 1
ATOM 687 O O . SER A 1 93 ? -6.257 -2.591 -20.827 1.00 75.38 93 SER A O 1
ATOM 689 N N . TYR A 1 94 ? -5.518 -0.628 -21.632 1.00 77.81 94 TYR A N 1
ATOM 690 C CA . TYR A 1 94 ? -6.816 0.032 -21.635 1.00 77.81 94 TYR A CA 1
ATOM 691 C C . TYR A 1 94 ? -7.178 0.371 -23.073 1.00 77.81 94 TYR A C 1
ATOM 693 O O . TYR A 1 94 ? -6.513 1.201 -23.689 1.00 77.81 94 TYR A O 1
ATOM 701 N N . ASP A 1 95 ? -8.234 -0.264 -23.570 1.00 76.94 95 ASP A N 1
ATOM 702 C CA . ASP A 1 95 ? -8.898 0.126 -24.806 1.00 76.94 95 ASP A CA 1
ATOM 703 C C . ASP A 1 95 ? -10.179 0.889 -24.454 1.00 76.94 95 ASP A C 1
ATOM 705 O O . ASP A 1 95 ? -10.948 0.486 -23.572 1.00 76.94 95 ASP A O 1
ATOM 709 N N . ALA A 1 96 ? -10.378 2.039 -25.090 1.00 80.56 96 ALA A N 1
ATOM 710 C CA . ALA A 1 96 ? -11.526 2.880 -24.809 1.00 80.56 96 ALA A CA 1
ATOM 711 C C . ALA A 1 96 ? -12.760 2.306 -25.509 1.00 80.56 96 ALA A C 1
ATOM 713 O O . ALA A 1 96 ? -12.754 2.060 -26.711 1.00 80.56 96 ALA A O 1
ATOM 714 N N . MET A 1 97 ? -13.860 2.154 -24.770 1.00 82.69 97 MET A N 1
ATOM 715 C CA . MET A 1 97 ? -15.140 1.790 -25.374 1.00 82.69 97 MET A CA 1
ATOM 716 C C . MET A 1 97 ? -15.534 2.826 -26.435 1.00 82.69 97 MET A C 1
ATOM 718 O O . MET A 1 97 ? -15.482 4.030 -26.170 1.00 82.69 97 MET A O 1
ATOM 722 N N . ASN A 1 98 ? -15.977 2.363 -27.608 1.00 83.38 98 ASN A N 1
ATOM 723 C CA . ASN A 1 98 ? -16.550 3.245 -28.619 1.00 83.38 98 ASN A CA 1
ATOM 724 C C . ASN A 1 98 ? -17.869 3.839 -28.092 1.00 83.38 98 ASN A C 1
ATOM 726 O O . ASN A 1 98 ? -18.889 3.152 -28.019 1.00 83.38 98 ASN A O 1
ATOM 730 N N . TYR A 1 99 ? -17.830 5.101 -27.664 1.00 83.81 99 TYR A N 1
ATOM 731 C CA . TYR A 1 99 ? -18.993 5.803 -27.134 1.00 83.81 99 TYR A CA 1
ATOM 732 C C . TYR A 1 99 ? -19.728 6.529 -28.262 1.00 83.81 99 TYR A C 1
ATOM 734 O O . TYR A 1 99 ? -19.429 7.680 -28.585 1.00 83.81 99 TYR A O 1
ATOM 742 N N . GLU A 1 100 ? -20.723 5.857 -28.838 1.00 87.00 100 GLU A N 1
ATOM 743 C CA . GLU A 1 100 ? -21.646 6.443 -29.808 1.00 87.00 100 GLU A CA 1
ATOM 744 C C . GLU A 1 100 ? -23.018 6.640 -29.147 1.00 87.00 100 GLU A C 1
ATOM 746 O O . GLU A 1 100 ? -23.719 5.657 -28.896 1.00 87.00 100 GLU A O 1
ATOM 751 N N . PRO A 1 101 ? -23.434 7.886 -28.844 1.00 82.38 101 PRO A N 1
ATOM 752 C CA . PRO A 1 101 ? -24.636 8.143 -28.048 1.00 82.38 101 PRO A CA 1
ATOM 753 C C . PRO A 1 101 ? -25.915 7.587 -28.690 1.00 82.38 101 PRO A C 1
ATOM 755 O O . PRO A 1 101 ? -26.828 7.170 -27.983 1.00 82.38 101 PRO A O 1
ATOM 758 N N . GLU A 1 102 ? -25.953 7.530 -30.021 1.00 83.31 102 GLU A N 1
ATOM 759 C CA . GLU A 1 102 ? -27.085 7.028 -30.807 1.00 83.31 102 GLU A CA 1
ATOM 760 C C . GLU A 1 102 ? -27.197 5.489 -30.806 1.00 83.31 102 GLU A C 1
ATOM 762 O O . GLU A 1 102 ? -28.239 4.951 -31.174 1.00 83.31 102 GLU A O 1
ATOM 767 N N . GLN A 1 103 ? -26.149 4.762 -30.394 1.00 82.81 103 GLN A N 1
ATOM 768 C CA . GLN A 1 103 ? -26.131 3.291 -30.342 1.00 82.81 103 GLN A CA 1
ATOM 769 C C . GLN A 1 103 ? -26.389 2.726 -28.933 1.00 82.81 103 GLN A C 1
ATOM 771 O O . GLN A 1 103 ? -26.333 1.513 -28.719 1.00 82.81 103 GLN A O 1
ATOM 776 N N . LEU A 1 104 ? -26.680 3.581 -27.948 1.00 82.69 104 LEU A N 1
ATOM 777 C CA . LEU A 1 104 ? -26.897 3.163 -26.564 1.00 82.69 104 LEU A CA 1
ATOM 778 C C . LEU A 1 104 ? -28.298 2.554 -26.377 1.00 82.69 104 LEU A C 1
ATOM 780 O O . LEU A 1 104 ? -29.313 3.248 -26.446 1.00 82.69 104 LEU A O 1
ATOM 784 N N . ILE A 1 105 ? -28.367 1.259 -26.053 1.00 83.88 105 ILE A N 1
ATOM 785 C CA . ILE A 1 105 ? -29.616 0.603 -25.637 1.00 83.88 105 ILE A CA 1
ATOM 786 C C . ILE A 1 105 ? -29.835 0.884 -24.146 1.00 83.88 105 ILE A C 1
ATOM 788 O O . ILE A 1 105 ? -29.246 0.240 -23.280 1.00 83.88 105 ILE A O 1
ATOM 792 N N . ILE A 1 106 ? -30.688 1.860 -23.832 1.00 82.75 106 ILE A N 1
ATOM 793 C CA . ILE A 1 106 ? -31.019 2.211 -22.446 1.00 82.75 106 ILE A CA 1
ATOM 794 C C . ILE A 1 106 ? -32.004 1.177 -21.889 1.00 82.75 106 ILE A C 1
ATOM 796 O O . ILE A 1 106 ? -33.218 1.297 -22.062 1.00 82.75 106 ILE A O 1
ATOM 800 N N . THR A 1 107 ? -31.495 0.162 -21.193 1.00 86.19 107 THR A N 1
ATOM 801 C CA . THR A 1 107 ? -32.334 -0.779 -20.443 1.00 86.19 107 THR A CA 1
ATOM 802 C C . THR A 1 107 ? -32.888 -0.088 -19.202 1.00 86.19 107 THR A C 1
ATOM 804 O O . THR A 1 107 ? -32.131 0.307 -18.314 1.00 86.19 107 THR A O 1
ATOM 807 N N . ARG A 1 108 ? -34.210 0.068 -19.136 1.00 85.00 108 ARG A N 1
ATOM 808 C CA . ARG A 1 108 ? -34.917 0.527 -17.936 1.00 85.00 108 ARG A CA 1
ATOM 809 C C . ARG A 1 108 ? -35.607 -0.664 -17.294 1.00 85.00 108 ARG A C 1
ATOM 811 O O . ARG A 1 108 ? -36.107 -1.535 -18.003 1.00 85.00 108 ARG A O 1
ATOM 818 N N . GLU A 1 109 ? -35.625 -0.694 -15.968 1.00 85.75 109 GLU A N 1
ATOM 819 C CA . GLU A 1 109 ? -36.415 -1.676 -15.234 1.00 85.75 109 GLU A CA 1
ATOM 820 C C . GLU A 1 109 ? -37.894 -1.492 -15.596 1.00 85.75 109 GLU A C 1
ATOM 822 O O . GLU A 1 109 ? -38.391 -0.362 -15.674 1.00 85.75 109 GLU A O 1
ATOM 827 N N . ALA A 1 110 ? -38.576 -2.596 -15.901 1.00 85.12 110 ALA A N 1
ATOM 828 C CA . ALA A 1 110 ? -40.005 -2.554 -16.162 1.00 85.12 110 ALA A CA 1
ATOM 829 C C . ALA A 1 110 ? -40.728 -2.120 -14.875 1.00 85.12 110 ALA A C 1
ATOM 831 O O . ALA A 1 110 ? -40.328 -2.552 -13.792 1.00 85.12 110 ALA A O 1
ATOM 832 N N . PRO A 1 111 ? -41.778 -1.282 -14.959 1.00 85.81 111 PRO A N 1
ATOM 833 C CA . PRO A 1 111 ? -42.573 -0.958 -13.784 1.00 85.81 111 PRO A CA 1
ATOM 834 C C . PRO A 1 111 ? -43.099 -2.255 -13.160 1.00 85.81 111 PRO A C 1
ATOM 836 O O . PRO A 1 111 ? -43.612 -3.126 -13.869 1.00 85.81 111 PRO A O 1
ATOM 839 N N . VAL A 1 112 ? -42.933 -2.389 -11.843 1.00 85.00 112 VAL A N 1
ATOM 840 C CA . VAL A 1 112 ? -43.441 -3.541 -11.092 1.00 85.00 112 VAL A CA 1
ATOM 841 C C . VAL A 1 112 ? -44.962 -3.590 -11.286 1.00 85.00 112 VAL A C 1
ATOM 843 O O . VAL A 1 112 ? -45.609 -2.555 -11.105 1.00 85.00 112 VAL A O 1
ATOM 846 N N . PRO A 1 113 ? -45.546 -4.737 -11.680 1.00 87.38 113 PRO A N 1
ATOM 847 C CA . PRO A 1 113 ? -46.995 -4.853 -11.781 1.00 87.38 113 PRO A CA 1
ATOM 848 C C . PRO A 1 113 ? -47.628 -4.583 -10.412 1.00 87.38 113 PRO A C 1
ATOM 850 O O . PRO A 1 113 ? -47.120 -5.049 -9.392 1.00 87.38 113 PRO A O 1
ATOM 853 N N . GLU A 1 114 ? -48.733 -3.838 -10.390 1.00 82.44 114 GLU A N 1
ATOM 854 C CA . GLU A 1 114 ? -49.523 -3.642 -9.175 1.00 82.44 114 GLU A CA 1
ATOM 855 C C . GLU A 1 114 ? -50.074 -5.006 -8.735 1.00 82.44 114 GLU A C 1
ATOM 857 O O . GLU A 1 114 ? -50.899 -5.611 -9.419 1.00 82.44 114 GLU A O 1
ATOM 862 N N . VAL A 1 115 ? -49.544 -5.533 -7.630 1.00 82.38 115 VAL A N 1
ATOM 863 C CA . VAL A 1 115 ? -50.063 -6.741 -6.987 1.00 82.38 115 VAL A CA 1
ATOM 864 C C . VAL A 1 115 ? -51.111 -6.281 -5.989 1.00 82.38 115 VAL A C 1
ATOM 866 O O . VAL A 1 115 ? -50.777 -5.556 -5.049 1.00 82.38 115 VAL A O 1
ATOM 869 N N . ASP A 1 116 ? -52.362 -6.692 -6.195 1.00 83.25 116 ASP A N 1
ATOM 870 C CA . ASP A 1 116 ? -53.416 -6.458 -5.213 1.00 83.25 116 ASP A CA 1
ATOM 871 C C . ASP A 1 116 ? -52.970 -7.018 -3.852 1.00 83.25 116 ASP A C 1
ATOM 873 O O . ASP A 1 116 ? -52.465 -8.150 -3.789 1.00 83.25 116 ASP A O 1
ATOM 877 N N . PRO A 1 117 ? -53.118 -6.252 -2.756 1.00 81.06 117 PRO A N 1
ATOM 878 C CA . PRO A 1 117 ? -52.803 -6.762 -1.437 1.00 81.06 117 PRO A CA 1
ATOM 879 C C . PRO A 1 117 ? -53.633 -8.029 -1.180 1.00 81.06 117 PRO A C 1
ATOM 881 O O . PRO A 1 117 ? -54.812 -8.081 -1.548 1.00 81.06 117 PRO A O 1
ATOM 884 N N . PRO A 1 118 ? -53.033 -9.072 -0.577 1.00 82.25 118 PRO A N 1
ATOM 885 C CA . PRO A 1 118 ? -53.769 -10.279 -0.238 1.00 82.25 118 PRO A CA 1
ATOM 886 C C . PRO A 1 118 ? -54.986 -9.921 0.630 1.00 82.25 118 PRO A C 1
ATOM 888 O O . PRO A 1 118 ? -54.912 -8.964 1.406 1.00 82.25 118 PRO A O 1
ATOM 891 N N . PRO A 1 119 ? -56.103 -10.664 0.504 1.00 82.88 119 PRO A N 1
ATOM 892 C CA . PRO A 1 119 ? -57.298 -10.405 1.295 1.00 82.88 119 PRO A CA 1
ATOM 893 C C . PRO A 1 119 ? -56.938 -10.379 2.779 1.00 82.88 119 PRO A C 1
ATOM 895 O O . PRO A 1 119 ? -56.181 -11.226 3.256 1.00 82.88 119 PRO A O 1
ATOM 898 N N . GLU A 1 120 ? -57.469 -9.389 3.490 1.00 75.62 120 GLU A N 1
ATOM 899 C CA . GLU A 1 120 ? -57.221 -9.192 4.913 1.00 75.62 120 GLU A CA 1
ATOM 900 C C . GLU A 1 120 ? -57.888 -10.344 5.680 1.00 75.62 120 GLU A C 1
ATOM 902 O O . GLU A 1 120 ? -59.101 -10.374 5.886 1.00 75.62 120 GLU A O 1
ATOM 907 N N . VAL A 1 121 ? -57.101 -11.372 6.000 1.00 75.12 121 VAL A N 1
ATOM 908 C CA . VAL A 1 121 ? -57.538 -12.488 6.839 1.00 75.12 121 VAL A CA 1
ATOM 909 C C . VAL A 1 121 ? -57.376 -12.039 8.282 1.00 75.12 121 VAL A C 1
ATOM 911 O O . VAL A 1 121 ? -56.257 -11.746 8.706 1.00 75.12 121 VAL A O 1
ATOM 914 N N . GLU A 1 122 ? -58.477 -11.984 9.033 1.00 75.81 122 GLU A N 1
ATOM 915 C CA . GLU A 1 122 ? -58.412 -11.731 10.471 1.00 75.81 122 GLU A CA 1
ATOM 916 C C . GLU A 1 122 ? -57.509 -12.794 11.121 1.00 75.81 122 GLU A C 1
ATOM 918 O O . GLU A 1 122 ? -57.755 -13.997 10.955 1.00 75.81 122 GLU A O 1
ATOM 923 N N . PRO A 1 123 ? -56.427 -12.389 11.810 1.00 74.81 123 PRO A N 1
ATOM 924 C CA . PRO A 1 123 ? -55.574 -13.341 12.494 1.00 74.81 123 PRO A CA 1
ATOM 925 C C . PRO A 1 123 ? -56.399 -14.061 13.570 1.00 74.81 123 PRO A C 1
ATOM 927 O O . PRO A 1 123 ? -57.221 -13.425 14.233 1.00 74.81 123 PRO A O 1
ATOM 930 N N . PRO A 1 124 ? -56.204 -15.378 13.763 1.00 75.88 124 PRO A N 1
ATOM 931 C CA . PRO A 1 124 ? -56.879 -16.099 14.834 1.00 75.88 124 PRO A CA 1
ATOM 932 C C . PRO A 1 124 ? -56.570 -15.435 16.180 1.00 75.88 124 PRO A C 1
ATOM 934 O O . PRO A 1 124 ? -55.446 -14.967 16.386 1.00 75.88 124 PRO A O 1
ATOM 937 N N . GLU A 1 125 ? -57.552 -15.408 17.088 1.00 70.94 125 GLU A N 1
ATOM 938 C CA . GLU A 1 125 ? -57.350 -14.888 18.442 1.00 70.94 125 GLU A CA 1
ATOM 939 C C . GLU A 1 125 ? -56.135 -15.577 19.072 1.00 70.94 125 GLU A C 1
ATOM 941 O O . GLU A 1 125 ? -56.087 -16.800 19.237 1.00 70.94 125 GLU A O 1
ATOM 946 N N . VAL A 1 126 ? -55.114 -14.770 19.354 1.00 65.56 126 VAL A N 1
ATOM 947 C CA . VAL A 1 126 ? -53.870 -15.220 19.970 1.00 65.56 126 VAL A CA 1
ATOM 948 C C . VAL A 1 126 ? -54.194 -15.786 21.353 1.00 65.56 126 VAL A C 1
ATOM 950 O O . VAL A 1 126 ? -54.847 -15.100 22.142 1.00 65.56 126 VAL A O 1
ATOM 953 N N . PRO A 1 127 ? -53.760 -17.018 21.677 1.00 68.44 127 PRO A N 1
ATOM 954 C CA . PRO A 1 127 ? -53.933 -17.552 23.017 1.00 68.44 127 PRO A CA 1
ATOM 955 C C . PRO A 1 127 ? -53.181 -16.668 24.013 1.00 68.44 127 PRO A C 1
ATOM 957 O O . PRO A 1 127 ? -52.068 -16.224 23.733 1.00 68.44 127 PRO A O 1
ATOM 960 N N . ASP A 1 128 ? -53.809 -16.432 25.163 1.00 60.47 128 ASP A N 1
ATOM 961 C CA . ASP A 1 128 ? -53.356 -15.526 26.217 1.00 60.47 128 ASP A CA 1
ATOM 962 C C . ASP A 1 128 ? -52.004 -15.999 26.793 1.00 60.47 128 ASP A C 1
ATOM 964 O O . ASP A 1 128 ? -51.924 -16.787 27.740 1.00 60.47 128 ASP A O 1
ATOM 968 N N . THR A 1 129 ? -50.903 -15.585 26.164 1.00 59.03 129 THR A N 1
ATOM 969 C CA . THR A 1 129 ? -49.552 -15.774 26.687 1.00 59.03 129 THR A CA 1
ATOM 970 C C . THR A 1 129 ? -49.356 -14.752 27.788 1.00 59.03 129 THR A C 1
ATOM 972 O O . THR A 1 129 ? -48.919 -13.631 27.528 1.00 59.03 129 THR A O 1
ATOM 975 N N . GLY A 1 130 ? -49.730 -15.142 29.007 1.00 52.72 130 GLY A N 1
ATOM 976 C CA . GLY A 1 130 ? -49.520 -14.350 30.210 1.00 52.72 130 GLY A CA 1
ATOM 977 C C . GLY A 1 130 ? -48.123 -13.734 30.225 1.00 52.72 130 GLY A C 1
ATOM 978 O O . GLY A 1 130 ? -47.136 -14.448 30.077 1.00 52.72 130 GLY A O 1
ATOM 979 N N . ASP A 1 131 ? -48.108 -12.410 30.353 1.00 54.94 131 ASP A N 1
ATOM 980 C CA . ASP A 1 131 ? -47.003 -11.467 30.550 1.00 54.94 131 ASP A CA 1
ATOM 981 C C . ASP A 1 131 ? -45.615 -12.095 30.814 1.00 54.94 131 ASP A C 1
ATOM 983 O O . ASP A 1 131 ? -45.071 -12.059 31.921 1.00 54.94 131 ASP A O 1
ATOM 987 N N . VAL A 1 132 ? -45.012 -12.684 29.779 1.00 56.03 132 VAL A N 1
ATOM 988 C CA . VAL A 1 132 ? -43.582 -12.994 29.763 1.00 56.03 132 VAL A CA 1
ATOM 989 C C . VAL A 1 132 ? -42.881 -11.745 29.260 1.00 56.03 132 VAL A C 1
ATOM 991 O O . VAL A 1 132 ? -42.696 -11.542 28.061 1.00 56.03 132 VAL A O 1
ATOM 994 N N . GLY A 1 133 ? -42.574 -10.858 30.211 1.00 53.69 133 GLY A N 1
ATOM 995 C CA . GLY A 1 133 ? -41.846 -9.620 29.972 1.00 53.69 133 GLY A CA 1
ATOM 996 C C . GLY A 1 133 ? -40.646 -9.858 29.057 1.00 53.69 133 GLY A C 1
ATOM 997 O O . GLY A 1 133 ? -39.868 -10.786 29.275 1.00 53.69 133 GLY A O 1
ATOM 998 N N . GLY A 1 134 ? -40.543 -9.030 28.015 1.00 58.84 134 GLY A N 1
ATOM 999 C CA . GLY A 1 134 ? -39.523 -9.146 26.979 1.00 58.84 134 GLY A CA 1
ATOM 1000 C C . GLY A 1 134 ? -38.133 -9.342 27.576 1.00 58.84 134 GLY A C 1
ATOM 1001 O O . GLY A 1 134 ? -37.686 -8.564 28.420 1.00 58.84 134 GLY A O 1
ATOM 1002 N N . GLU A 1 135 ? -37.471 -10.406 27.137 1.00 62.88 135 GLU A N 1
ATOM 1003 C CA . GLU A 1 135 ? -36.133 -10.774 27.572 1.00 62.88 135 GLU A CA 1
ATOM 1004 C C . GLU A 1 135 ? -35.171 -9.620 27.256 1.00 62.88 135 GLU A C 1
ATOM 1006 O O . GLU A 1 135 ? -34.986 -9.235 26.099 1.00 62.88 135 GLU A O 1
ATOM 1011 N N . VAL A 1 136 ? -34.627 -8.987 28.299 1.00 68.81 136 VAL A N 1
ATOM 1012 C CA . VAL A 1 136 ? -33.770 -7.808 28.149 1.00 68.81 136 VAL A CA 1
ATOM 1013 C C . VAL A 1 136 ? -32.454 -8.245 27.494 1.00 68.81 136 VAL A C 1
ATOM 1015 O O . VAL A 1 136 ? -31.731 -9.052 28.082 1.00 68.81 136 VAL A O 1
ATOM 1018 N N . PRO A 1 137 ? -32.095 -7.727 26.302 1.00 71.94 137 PRO A N 1
ATOM 1019 C CA . PRO A 1 137 ? -30.881 -8.150 25.617 1.00 71.94 137 PRO A CA 1
ATOM 1020 C C . PRO A 1 137 ? -29.632 -7.694 26.387 1.00 71.94 137 PRO A C 1
ATOM 1022 O O . PRO A 1 137 ? -29.376 -6.499 26.554 1.00 71.94 137 PRO A O 1
ATOM 1025 N N . CYS A 1 138 ? -28.846 -8.674 26.834 1.00 75.69 138 CYS A N 1
ATOM 1026 C CA . CYS A 1 138 ? -27.519 -8.516 27.421 1.00 75.69 138 CYS A CA 1
ATOM 1027 C C . CYS A 1 138 ? -26.493 -9.184 26.498 1.00 75.69 138 CYS A C 1
ATOM 1029 O O . CYS A 1 138 ? -26.545 -10.407 26.354 1.00 75.69 138 CYS A O 1
ATOM 1031 N N . PRO A 1 139 ? -25.542 -8.457 25.886 1.00 75.12 139 PRO A N 1
ATOM 1032 C CA . PRO A 1 139 ? -25.192 -7.040 26.057 1.00 75.12 139 PRO A CA 1
ATOM 1033 C C . PRO A 1 139 ? -26.150 -6.058 25.359 1.00 75.12 139 PRO A C 1
ATOM 1035 O O . PRO A 1 139 ? -26.696 -6.349 24.296 1.00 75.12 139 PRO A O 1
ATOM 1038 N N . GLY A 1 140 ? -26.312 -4.862 25.935 1.00 78.56 140 GLY A N 1
ATOM 1039 C CA . GLY A 1 140 ? -27.137 -3.800 25.347 1.00 78.56 140 GLY A CA 1
ATOM 1040 C C . GLY A 1 140 ? -26.472 -3.111 24.139 1.00 78.56 140 GLY A C 1
ATOM 1041 O O . GLY A 1 140 ? -25.244 -3.048 24.072 1.00 78.56 140 GLY A O 1
ATOM 1042 N N . PRO A 1 141 ? -27.242 -2.507 23.211 1.00 75.56 141 PRO A N 1
ATOM 1043 C CA . PRO A 1 141 ? -26.707 -1.904 21.980 1.00 75.56 141 PRO A CA 1
ATOM 1044 C C . PRO A 1 141 ? -25.759 -0.716 22.216 1.00 75.56 141 PRO A C 1
ATOM 1046 O O . PRO A 1 141 ? -24.935 -0.409 21.361 1.00 75.56 141 PRO A O 1
ATOM 1049 N N . ALA A 1 142 ? -25.864 -0.049 23.369 1.00 76.00 142 ALA A N 1
ATOM 1050 C CA . ALA A 1 142 ? -25.016 1.082 23.749 1.00 76.00 142 ALA A CA 1
ATOM 1051 C C . ALA A 1 142 ? -23.800 0.684 24.610 1.00 76.00 142 ALA A C 1
ATOM 1053 O O . ALA A 1 142 ? -23.083 1.558 25.093 1.00 76.00 142 ALA A O 1
ATOM 1054 N N . GLN A 1 143 ? -23.585 -0.611 24.859 1.00 81.06 143 GLN A N 1
ATOM 1055 C CA . GLN A 1 143 ? -22.536 -1.077 25.763 1.00 81.06 143 GLN A CA 1
ATOM 1056 C C . GLN A 1 143 ? -21.245 -1.391 25.003 1.00 81.06 143 GLN A C 1
ATOM 1058 O O . GLN A 1 143 ? -21.263 -1.933 23.899 1.00 81.06 143 GLN A O 1
ATOM 1063 N N . LEU A 1 144 ? -20.120 -1.025 25.618 1.00 81.06 144 LEU A N 1
ATOM 1064 C CA . LEU A 1 144 ? -18.770 -1.315 25.134 1.00 81.06 144 LEU A CA 1
ATOM 1065 C C . LEU A 1 144 ? -18.559 -2.829 25.030 1.00 81.06 144 LEU A C 1
ATOM 1067 O O . LEU A 1 144 ? -19.069 -3.576 25.862 1.00 81.06 144 LEU A O 1
ATOM 1071 N N . ARG A 1 145 ? -17.806 -3.290 24.028 1.00 81.56 145 ARG A N 1
ATOM 1072 C CA . ARG A 1 145 ? -17.560 -4.726 23.859 1.00 81.56 145 ARG A CA 1
ATOM 1073 C C . ARG A 1 145 ? -16.578 -5.208 24.920 1.00 81.56 145 ARG A C 1
ATOM 1075 O O . ARG A 1 145 ? -15.734 -4.454 25.402 1.00 81.56 145 ARG A O 1
ATOM 1082 N N . VAL A 1 146 ? -16.635 -6.498 25.234 1.00 83.31 146 VAL A N 1
ATOM 1083 C CA . VAL A 1 146 ? -15.640 -7.131 26.104 1.00 83.31 146 VAL A CA 1
ATOM 1084 C C . VAL A 1 146 ? -14.240 -6.931 25.521 1.00 83.31 146 VAL A C 1
ATOM 1086 O O . VAL A 1 146 ? -13.970 -7.288 24.374 1.00 83.31 146 VAL A O 1
ATOM 1089 N N . GLY A 1 147 ? -13.347 -6.362 26.326 1.00 75.75 147 GLY A N 1
ATOM 1090 C CA . GLY A 1 147 ? -11.983 -6.021 25.944 1.00 75.75 147 GLY A CA 1
ATOM 1091 C C . GLY A 1 147 ? -11.772 -4.578 25.482 1.00 75.75 147 GLY A C 1
ATOM 1092 O O . GLY A 1 147 ? -10.610 -4.189 25.353 1.00 75.75 147 GLY A O 1
ATOM 1093 N N . ASP A 1 148 ? -12.833 -3.788 25.286 1.00 81.38 148 ASP A N 1
ATOM 1094 C CA . ASP A 1 148 ? -12.710 -2.355 25.012 1.00 81.38 148 ASP A CA 1
ATOM 1095 C C . ASP A 1 148 ? -12.293 -1.590 26.281 1.00 81.38 148 ASP A C 1
ATOM 1097 O O . ASP A 1 148 ? -12.634 -1.957 27.412 1.00 81.38 148 ASP A O 1
ATOM 1101 N N . LEU A 1 149 ? -11.530 -0.515 26.077 1.00 82.00 149 LEU A N 1
ATOM 1102 C CA . LEU A 1 149 ? -11.129 0.418 27.126 1.00 82.00 149 LEU A CA 1
ATOM 1103 C C . LEU A 1 149 ? -12.153 1.549 27.245 1.00 82.00 149 LEU A C 1
ATOM 1105 O O . LEU A 1 149 ? -12.733 1.978 26.244 1.00 82.00 149 LEU A O 1
ATOM 1109 N N . THR A 1 150 ? -12.341 2.072 28.456 1.00 80.94 150 THR A N 1
ATOM 1110 C CA . THR A 1 150 ? -13.130 3.293 28.660 1.00 80.94 150 THR A CA 1
ATOM 1111 C C . THR A 1 150 ? -12.472 4.487 27.971 1.00 80.94 150 THR A C 1
ATOM 1113 O O . THR A 1 150 ? -11.290 4.463 27.628 1.00 80.94 150 THR A O 1
ATOM 1116 N N . GLN A 1 151 ? -13.222 5.574 27.778 1.00 78.06 151 GLN A N 1
ATOM 1117 C CA . GLN A 1 151 ? -12.711 6.778 27.111 1.00 78.06 151 GLN A CA 1
ATOM 1118 C C . GLN A 1 151 ? -11.456 7.361 27.795 1.00 78.06 151 GLN A C 1
ATOM 1120 O O . GLN A 1 151 ? -10.607 7.948 27.126 1.00 78.06 151 GLN A O 1
ATOM 1125 N N . SER A 1 152 ? -11.321 7.164 29.109 1.00 76.25 152 SER A N 1
ATOM 1126 C CA . SER A 1 152 ? -10.148 7.567 29.900 1.00 76.25 152 SER A CA 1
ATOM 1127 C C . SER A 1 152 ? -8.999 6.548 29.854 1.00 76.25 152 SER A C 1
ATOM 1129 O O . SER A 1 152 ? -7.869 6.870 30.225 1.00 76.25 152 SER A O 1
ATOM 1131 N N . GLY A 1 153 ? -9.267 5.322 29.392 1.00 71.06 153 GLY A N 1
ATOM 1132 C CA . GLY A 1 153 ? -8.296 4.233 29.304 1.00 71.06 153 GLY A CA 1
ATOM 1133 C C . GLY A 1 153 ? -7.846 3.677 30.653 1.00 71.06 153 GLY A C 1
ATOM 1134 O O . GLY A 1 153 ? -6.826 3.001 30.698 1.00 71.06 153 GLY A O 1
ATOM 1135 N N . ASP A 1 154 ? -8.559 3.998 31.736 1.00 78.50 154 ASP A N 1
ATOM 1136 C CA . ASP A 1 154 ? -8.237 3.552 33.096 1.00 78.50 154 ASP A CA 1
ATOM 1137 C C . ASP A 1 154 ? -8.929 2.229 33.447 1.00 78.50 154 ASP A C 1
ATOM 1139 O O . ASP A 1 154 ? -8.445 1.493 34.306 1.00 78.50 154 ASP A O 1
ATOM 1143 N N . GLU A 1 155 ? -10.003 1.884 32.736 1.00 82.44 155 GLU A N 1
ATOM 1144 C CA . GLU A 1 155 ? -10.823 0.700 32.986 1.00 82.44 155 GLU A CA 1
ATOM 1145 C C . GLU A 1 155 ? -11.051 -0.099 31.696 1.00 82.44 155 GLU A C 1
ATOM 1147 O O . GLU A 1 155 ? -11.185 0.473 30.609 1.00 82.44 155 GLU A O 1
ATOM 1152 N N . LYS A 1 156 ? -11.104 -1.427 31.818 1.00 83.06 156 LYS A N 1
ATOM 1153 C CA . LYS A 1 156 ? -11.353 -2.377 30.726 1.00 83.06 156 LYS A CA 1
ATOM 1154 C C . LYS A 1 156 ? -12.621 -3.172 31.000 1.00 83.06 156 LYS A C 1
ATOM 1156 O O . LYS A 1 156 ? -12.824 -3.640 32.118 1.00 83.06 156 LYS A O 1
ATOM 1161 N N . VAL A 1 157 ? -13.445 -3.369 29.974 1.00 86.69 157 VAL A N 1
ATOM 1162 C CA . VAL A 1 157 ? -14.669 -4.176 30.081 1.00 86.69 157 VAL A CA 1
ATOM 1163 C C . VAL A 1 157 ? -14.320 -5.665 30.081 1.00 86.69 157 VAL A C 1
ATOM 1165 O O . VAL A 1 157 ? -13.739 -6.159 29.113 1.00 86.69 157 VAL A O 1
ATOM 1168 N N . ILE A 1 158 ? -14.693 -6.394 31.136 1.00 82.19 158 ILE A N 1
ATOM 1169 C CA . ILE A 1 158 ? -14.497 -7.855 31.227 1.00 82.19 158 ILE A CA 1
ATOM 1170 C C . ILE A 1 158 ? -15.752 -8.618 30.785 1.00 82.19 158 ILE A C 1
ATOM 1172 O O . ILE A 1 158 ? -15.654 -9.722 30.254 1.00 82.19 158 ILE A O 1
ATOM 1176 N N . GLY A 1 159 ? -16.939 -8.049 31.000 1.00 83.19 159 GLY A N 1
ATOM 1177 C CA . GLY A 1 159 ? -18.189 -8.767 30.782 1.00 83.19 159 GLY A CA 1
ATOM 1178 C C . GLY A 1 159 ? -19.430 -7.915 30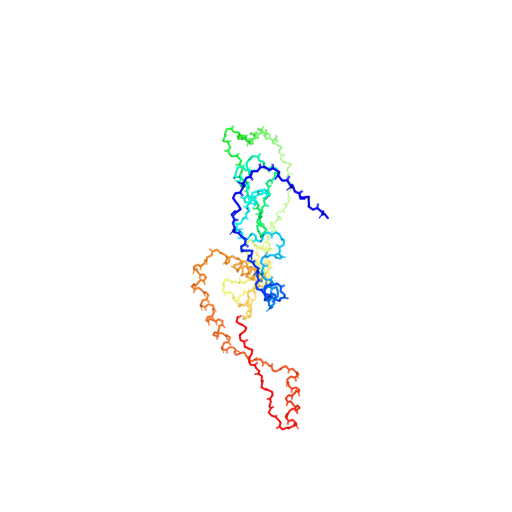.995 1.00 83.19 159 GLY A C 1
ATOM 1179 O O . GLY A 1 159 ? -19.349 -6.754 31.395 1.00 83.19 159 GLY A O 1
ATOM 1180 N N . HIS A 1 160 ? -20.579 -8.528 30.731 1.00 85.62 160 HIS A N 1
ATOM 1181 C CA . HIS A 1 160 ? -21.897 -7.958 30.976 1.00 85.62 160 HIS A CA 1
ATOM 1182 C C . HIS A 1 160 ? -22.669 -8.927 31.863 1.00 85.62 160 HIS A C 1
ATOM 1184 O O . HIS A 1 160 ? -22.701 -10.123 31.578 1.00 85.62 160 HIS A O 1
ATOM 1190 N N . GLU A 1 161 ? -23.278 -8.415 32.923 1.00 81.62 161 GLU A N 1
ATOM 1191 C CA . GLU A 1 161 ? -24.115 -9.189 33.832 1.00 81.62 161 GLU A CA 1
ATOM 1192 C C . GLU A 1 161 ? -25.514 -8.570 33.879 1.00 81.62 161 GLU A C 1
ATOM 1194 O O . GLU A 1 161 ? -25.672 -7.346 33.876 1.00 81.62 161 GLU A O 1
ATOM 1199 N N . LEU A 1 162 ? -26.544 -9.414 33.898 1.00 80.62 162 LEU A N 1
ATOM 1200 C CA . LEU A 1 162 ? -27.911 -8.957 34.111 1.00 80.62 162 LEU A CA 1
ATOM 1201 C C . LEU A 1 162 ? -28.072 -8.618 35.598 1.00 80.62 162 LEU A C 1
ATOM 1203 O O . LEU A 1 162 ? -27.789 -9.446 36.459 1.00 80.62 162 LEU A O 1
ATOM 1207 N N . SER A 1 163 ? -28.511 -7.398 35.904 1.00 73.62 163 SER A N 1
ATOM 1208 C CA . SER A 1 163 ? -28.772 -6.965 37.279 1.00 73.62 163 SER A CA 1
ATOM 1209 C C . SER A 1 163 ? -29.776 -7.901 37.967 1.00 73.62 163 SER A C 1
ATOM 1211 O O . SER A 1 163 ? -30.630 -8.486 37.300 1.00 73.62 163 SER A O 1
ATOM 1213 N N . SER A 1 164 ? -29.717 -8.008 39.298 1.00 68.12 164 SER A N 1
ATOM 1214 C CA . SER A 1 164 ? -30.579 -8.883 40.115 1.00 68.12 164 SER A CA 1
ATOM 1215 C C . SER A 1 164 ? -32.080 -8.698 39.870 1.00 68.12 164 SER A C 1
ATOM 1217 O O . SER A 1 164 ? -32.860 -9.614 40.108 1.00 68.12 164 SER A O 1
ATOM 1219 N N . ASP A 1 165 ? -32.476 -7.530 39.363 1.00 65.44 165 ASP A N 1
ATOM 1220 C CA . ASP A 1 165 ? -33.861 -7.186 39.041 1.00 65.44 165 ASP A CA 1
ATOM 1221 C C . ASP A 1 165 ? -34.292 -7.616 37.626 1.00 65.44 165 ASP A C 1
ATOM 1223 O O . ASP A 1 165 ? -35.419 -7.338 37.221 1.00 65.44 165 ASP A O 1
ATOM 1227 N N . GLY A 1 166 ? -33.397 -8.232 36.841 1.00 66.50 166 GLY A N 1
ATOM 1228 C CA . GLY A 1 166 ? -33.643 -8.717 35.475 1.00 66.50 166 GLY A CA 1
ATOM 1229 C C . GLY A 1 166 ? -33.842 -7.621 34.419 1.00 66.50 166 GLY A C 1
ATOM 1230 O O . GLY A 1 166 ? -34.120 -7.921 33.264 1.00 66.50 166 GLY A O 1
ATOM 1231 N N . LYS A 1 167 ? -33.726 -6.345 34.811 1.00 72.19 167 LYS A N 1
ATOM 1232 C CA . LYS A 1 167 ? -34.167 -5.184 34.013 1.00 72.19 167 LYS A CA 1
ATOM 1233 C C . LYS A 1 167 ? -33.044 -4.397 33.346 1.00 72.19 167 LYS A C 1
ATOM 1235 O O . LYS A 1 167 ? -33.298 -3.694 32.373 1.00 72.19 167 LYS A O 1
ATOM 1240 N N . THR A 1 168 ? -31.816 -4.500 33.851 1.00 71.81 168 THR A N 1
ATOM 1241 C CA . THR A 1 168 ? -30.692 -3.676 33.387 1.00 71.81 168 THR A CA 1
ATOM 1242 C C . THR A 1 168 ? -29.460 -4.539 33.183 1.00 71.81 168 THR A C 1
ATOM 1244 O O . THR A 1 168 ? -29.064 -5.275 34.083 1.00 71.81 168 THR A O 1
ATOM 1247 N N . CYS A 1 169 ? -28.828 -4.416 32.019 1.00 78.69 169 CYS A N 1
ATOM 1248 C CA . CYS A 1 169 ? -27.551 -5.057 31.747 1.00 78.69 169 CYS A CA 1
ATOM 1249 C C . CYS A 1 169 ? -26.401 -4.168 32.233 1.00 78.69 169 CYS A C 1
ATOM 1251 O O . CYS A 1 169 ? -26.252 -3.048 31.742 1.00 78.69 169 CYS A O 1
ATOM 1253 N N . VAL A 1 170 ? -25.602 -4.633 33.189 1.00 81.12 170 VAL A N 1
ATOM 1254 C CA . VAL A 1 170 ? -24.490 -3.881 33.785 1.00 81.12 170 VAL A CA 1
ATOM 1255 C C . VAL A 1 170 ? -23.170 -4.360 33.183 1.00 81.12 170 VAL A C 1
ATOM 1257 O O . VAL A 1 170 ? -22.888 -5.554 33.142 1.00 81.12 170 VAL A O 1
ATOM 1260 N N . THR A 1 171 ? -22.345 -3.428 32.710 1.00 84.69 171 THR A N 1
ATOM 1261 C CA . THR A 1 171 ? -20.973 -3.697 32.250 1.00 84.69 171 THR A CA 1
ATOM 1262 C C . THR A 1 171 ? -20.026 -3.802 33.443 1.00 84.69 171 THR A C 1
ATOM 1264 O O . THR A 1 171 ? -19.967 -2.877 34.254 1.00 84.69 171 THR A O 1
ATOM 1267 N N . LEU A 1 172 ? -19.259 -4.887 33.524 1.00 84.38 172 LEU A N 1
ATOM 1268 C CA . LEU A 1 172 ? -18.240 -5.109 34.549 1.00 84.38 172 LEU A CA 1
ATOM 1269 C C . LEU A 1 172 ? -16.887 -4.552 34.090 1.00 84.38 172 LEU A C 1
ATOM 1271 O O . LEU A 1 172 ? -16.399 -4.908 33.011 1.00 84.38 172 LEU A O 1
ATOM 1275 N N . TYR A 1 173 ? -16.280 -3.711 34.929 1.00 83.81 173 TYR A N 1
ATOM 1276 C CA . TYR A 1 173 ? -15.008 -3.035 34.666 1.00 83.81 173 TYR A CA 1
ATOM 1277 C C . TYR A 1 173 ? -13.890 -3.541 35.586 1.00 83.81 173 TYR A C 1
ATOM 1279 O O . TYR A 1 173 ? -14.111 -3.772 36.774 1.00 83.81 173 TYR A O 1
ATOM 1287 N N . GLU A 1 174 ? -12.678 -3.653 35.043 1.00 83.62 174 GLU A N 1
ATOM 1288 C CA . GLU A 1 174 ? -11.433 -3.864 35.795 1.00 83.62 174 GLU A CA 1
ATOM 1289 C C . GLU A 1 174 ? -10.483 -2.689 35.599 1.00 83.62 174 GLU A C 1
ATOM 1291 O O . GLU A 1 174 ? -10.421 -2.117 34.507 1.00 83.62 174 GLU A O 1
ATOM 1296 N N . ALA A 1 175 ? -9.692 -2.369 36.624 1.00 82.81 175 ALA A N 1
ATOM 1297 C CA . ALA A 1 175 ? -8.615 -1.398 36.501 1.00 82.81 175 ALA A CA 1
ATOM 1298 C C . ALA A 1 175 ? -7.551 -1.894 35.508 1.00 82.81 175 ALA A C 1
ATOM 1300 O O . ALA A 1 175 ? -7.034 -3.006 35.612 1.00 82.81 175 ALA A O 1
ATOM 1301 N N . THR A 1 176 ? -7.199 -1.045 34.549 1.00 76.06 176 THR A N 1
ATOM 1302 C CA . THR A 1 176 ? -6.172 -1.350 33.548 1.00 76.06 176 THR A CA 1
ATOM 1303 C C . THR A 1 176 ? -4.774 -1.283 34.145 1.00 76.06 176 THR A C 1
ATOM 1305 O O . THR A 1 176 ? -4.459 -0.445 34.995 1.00 76.06 176 THR A O 1
ATOM 1308 N N . THR A 1 177 ? -3.887 -2.153 33.664 1.00 77.62 177 THR A N 1
ATOM 1309 C CA . THR A 1 177 ? -2.461 -2.030 33.964 1.00 77.62 177 THR A CA 1
ATOM 1310 C C . THR A 1 177 ? -1.811 -0.997 33.043 1.00 77.62 177 THR A C 1
ATOM 1312 O O . THR A 1 177 ? -2.289 -0.723 31.942 1.00 77.62 177 THR A O 1
ATOM 1315 N N . VAL A 1 178 ? -0.668 -0.434 33.454 1.00 70.50 178 VAL A N 1
ATOM 1316 C CA . VAL A 1 178 ? 0.092 0.539 32.641 1.00 70.50 178 VAL A CA 1
ATOM 1317 C C . VAL A 1 178 ? 0.389 -0.015 31.240 1.00 70.50 178 VAL A C 1
ATOM 1319 O O . VAL A 1 178 ? 0.389 0.727 30.264 1.00 70.50 178 VAL A O 1
ATOM 1322 N N . THR A 1 179 ? 0.597 -1.325 31.117 1.00 66.81 179 THR A N 1
ATOM 1323 C CA . THR A 1 179 ? 0.781 -2.000 29.830 1.00 66.81 179 THR A CA 1
ATOM 1324 C C . THR A 1 179 ? -0.458 -1.947 28.940 1.00 66.81 179 THR A C 1
ATOM 1326 O O . THR A 1 179 ? -0.309 -1.657 27.758 1.00 66.81 179 THR A O 1
ATOM 1329 N N . ASP A 1 180 ? -1.662 -2.130 29.482 1.00 65.94 180 ASP A N 1
ATOM 1330 C CA . ASP A 1 180 ? -2.912 -2.084 28.707 1.00 65.94 180 ASP A CA 1
ATOM 1331 C C . ASP A 1 180 ? -3.276 -0.661 28.260 1.00 65.94 180 ASP A C 1
ATOM 1333 O O . ASP A 1 180 ? -3.877 -0.473 27.208 1.00 65.94 180 ASP A O 1
ATOM 1337 N N . LYS A 1 181 ? -2.866 0.359 29.026 1.00 65.88 181 LYS A N 1
ATOM 1338 C CA . LYS A 1 181 ? -3.121 1.771 28.696 1.00 65.88 181 LYS A CA 1
ATOM 1339 C C . LYS A 1 181 ? -2.315 2.268 27.491 1.00 65.88 181 LYS A C 1
ATOM 1341 O O . LYS A 1 181 ? -2.757 3.165 26.776 1.00 65.88 181 LYS A O 1
ATOM 1346 N N . TYR A 1 182 ? -1.119 1.715 27.277 1.00 68.38 182 TYR A N 1
ATOM 1347 C CA . TYR A 1 182 ? -0.202 2.163 26.221 1.00 68.38 182 TYR A CA 1
ATOM 1348 C C . TYR A 1 182 ? -0.045 1.173 25.065 1.00 68.38 182 TYR A C 1
ATOM 1350 O O . TYR A 1 182 ? 0.421 1.576 23.997 1.00 68.38 182 TYR A O 1
ATOM 1358 N N . LEU A 1 183 ? -0.414 -0.099 25.244 1.00 70.88 183 LEU A N 1
ATOM 1359 C CA . LEU A 1 183 ? -0.484 -1.052 24.143 1.00 70.88 183 LEU A CA 1
ATOM 1360 C C . LEU A 1 183 ? -1.931 -1.139 23.650 1.00 70.88 183 LEU A C 1
ATOM 1362 O O . LEU A 1 183 ? -2.806 -1.538 24.415 1.00 70.88 183 LEU A O 1
ATOM 1366 N N . PRO A 1 184 ? -2.196 -0.832 22.367 1.00 62.78 184 PRO A N 1
ATOM 1367 C CA . PRO A 1 184 ? -3.488 -1.142 21.778 1.00 62.78 184 PRO A CA 1
ATOM 1368 C C . PRO A 1 184 ? -3.768 -2.639 21.936 1.00 62.78 184 PRO A C 1
ATOM 1370 O O . PRO A 1 184 ? -2.847 -3.456 21.822 1.00 62.78 184 PRO A O 1
ATOM 1373 N N . ALA A 1 185 ? -5.036 -3.008 22.135 1.00 64.81 185 ALA A N 1
ATOM 1374 C CA . ALA A 1 185 ? -5.454 -4.404 22.076 1.00 64.81 185 ALA A CA 1
ATOM 1375 C C . ALA A 1 185 ? -4.887 -5.064 20.805 1.00 64.81 185 ALA A C 1
ATOM 1377 O O . ALA A 1 185 ? -4.845 -4.433 19.746 1.00 64.81 185 ALA A O 1
ATOM 1378 N N . ALA A 1 186 ? -4.456 -6.327 20.892 1.00 59.56 186 ALA A N 1
ATOM 1379 C CA . ALA A 1 186 ? -3.750 -7.015 19.800 1.00 59.56 186 ALA A CA 1
ATOM 1380 C C . ALA A 1 186 ? -4.497 -6.933 18.448 1.00 59.56 186 ALA A C 1
ATOM 1382 O O . ALA A 1 186 ? -3.876 -6.837 17.391 1.00 59.56 186 ALA A O 1
ATOM 1383 N N . ASN A 1 187 ? -5.831 -6.866 18.502 1.00 60.19 187 ASN A N 1
ATOM 1384 C CA . ASN A 1 187 ? -6.734 -6.731 17.356 1.00 60.19 187 ASN A CA 1
ATOM 1385 C C . ASN A 1 187 ? -6.584 -5.396 16.590 1.00 60.19 187 ASN A C 1
ATOM 1387 O O . ASN A 1 187 ? -6.947 -5.325 15.422 1.00 60.19 187 ASN A O 1
ATOM 1391 N N . GLN A 1 188 ? -6.047 -4.347 17.223 1.00 58.72 188 GLN A N 1
ATOM 1392 C CA . GLN A 1 188 ? -5.820 -3.015 16.638 1.00 58.72 188 GLN A CA 1
ATOM 1393 C C . GLN A 1 188 ? -4.373 -2.805 16.160 1.00 58.72 188 GLN A C 1
ATOM 1395 O O . GLN A 1 188 ? -4.092 -1.914 15.357 1.00 58.72 188 GLN A O 1
ATOM 1400 N N . VAL A 1 189 ? -3.424 -3.616 16.638 1.00 56.06 189 VAL A N 1
ATOM 1401 C CA . VAL A 1 189 ? -2.008 -3.514 16.239 1.00 56.06 189 VAL A CA 1
ATOM 1402 C C . VAL A 1 189 ? -1.786 -4.086 14.834 1.00 56.06 189 VAL A C 1
ATOM 1404 O O . VAL A 1 189 ? -0.964 -3.585 14.066 1.00 56.06 189 VAL A O 1
ATOM 1407 N N . THR A 1 190 ? -2.549 -5.111 14.452 1.00 55.09 190 THR A N 1
ATOM 1408 C CA . THR A 1 190 ? -2.459 -5.730 13.119 1.00 55.09 190 THR A CA 1
ATOM 1409 C C . THR A 1 190 ? -2.881 -4.767 12.008 1.00 55.09 190 THR A C 1
ATOM 1411 O O . THR A 1 190 ? -2.230 -4.705 10.963 1.00 55.09 190 THR A O 1
ATOM 1414 N N . THR A 1 191 ? -3.913 -3.955 12.245 1.00 56.72 191 THR A N 1
ATOM 1415 C CA . THR A 1 191 ? -4.421 -2.982 11.270 1.00 56.72 191 THR A CA 1
ATOM 1416 C C . THR A 1 191 ? -3.465 -1.806 11.087 1.00 56.72 191 THR A C 1
ATOM 1418 O O . THR A 1 191 ? -3.257 -1.361 9.962 1.00 56.72 191 THR A O 1
ATOM 1421 N N . THR A 1 192 ? -2.794 -1.345 12.145 1.00 59.69 192 THR A N 1
ATOM 1422 C CA . THR A 1 192 ? -1.820 -0.243 12.046 1.00 59.69 192 THR A CA 1
ATOM 1423 C C . THR A 1 192 ? -0.556 -0.640 11.289 1.00 59.69 192 THR A C 1
ATOM 1425 O O . THR A 1 192 ? -0.052 0.156 10.497 1.00 59.69 192 THR A O 1
ATOM 1428 N N . VAL A 1 193 ? -0.062 -1.871 11.463 1.00 56.47 193 VAL A N 1
ATOM 1429 C CA . VAL A 1 193 ? 1.068 -2.378 10.665 1.00 56.47 193 VAL A CA 1
ATOM 1430 C C . VAL A 1 193 ? 0.671 -2.501 9.194 1.00 56.47 193 VAL A C 1
ATOM 1432 O O . VAL A 1 193 ? 1.422 -2.058 8.327 1.00 56.47 193 VAL A O 1
ATOM 1435 N N . ALA A 1 194 ? -0.523 -3.022 8.903 1.00 52.59 194 ALA A N 1
ATOM 1436 C CA . ALA A 1 194 ? -1.028 -3.114 7.535 1.00 52.59 194 ALA A CA 1
ATOM 1437 C C . ALA A 1 194 ? -1.181 -1.728 6.881 1.00 52.59 194 ALA A C 1
ATOM 1439 O O . ALA A 1 194 ? -0.706 -1.524 5.766 1.00 52.59 194 ALA A O 1
ATOM 1440 N N . ILE A 1 195 ? -1.751 -0.745 7.588 1.00 57.97 195 ILE A N 1
ATOM 1441 C CA . ILE A 1 195 ? -1.898 0.632 7.090 1.00 57.97 195 ILE A CA 1
ATOM 1442 C C . ILE A 1 195 ? -0.531 1.291 6.881 1.00 57.97 195 ILE A C 1
ATOM 1444 O O . ILE A 1 195 ? -0.337 1.974 5.881 1.00 57.97 195 ILE A O 1
ATOM 1448 N N . ALA A 1 196 ? 0.442 1.069 7.768 1.00 56.91 196 ALA A N 1
ATOM 1449 C CA . ALA A 1 196 ? 1.796 1.585 7.587 1.00 56.91 196 ALA A CA 1
ATOM 1450 C C . ALA A 1 196 ? 2.475 0.983 6.346 1.00 56.91 196 ALA A C 1
ATOM 1452 O O . ALA A 1 196 ? 3.115 1.712 5.591 1.00 56.91 196 ALA A O 1
ATOM 1453 N N . VAL A 1 197 ? 2.292 -0.318 6.095 1.00 55.25 197 VAL A N 1
ATOM 1454 C CA . VAL A 1 197 ? 2.813 -0.998 4.899 1.00 55.25 197 VAL A CA 1
ATOM 1455 C C . VAL A 1 197 ? 2.136 -0.472 3.626 1.00 55.25 197 VAL A C 1
ATOM 1457 O O .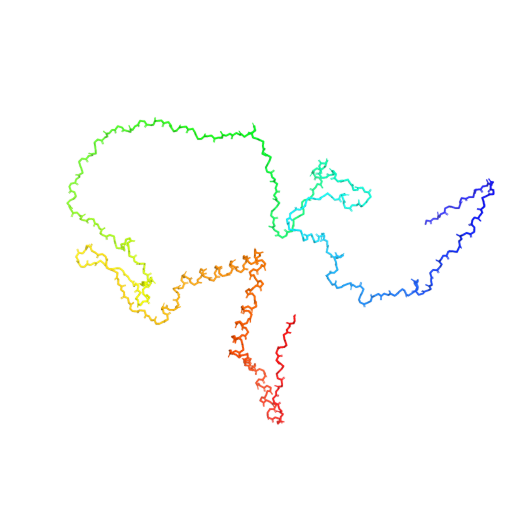 VAL A 1 197 ? 2.821 -0.133 2.659 1.00 55.25 197 VAL A O 1
ATOM 1460 N N . VAL A 1 198 ? 0.813 -0.302 3.639 1.00 54.16 198 VAL A N 1
ATOM 1461 C CA . VAL A 1 198 ? 0.051 0.258 2.510 1.00 54.16 198 VAL A CA 1
ATOM 1462 C C . VAL A 1 198 ? 0.410 1.730 2.265 1.00 54.16 198 VAL A C 1
ATOM 1464 O O . VAL A 1 198 ? 0.616 2.133 1.123 1.00 54.16 198 VAL A O 1
ATOM 1467 N N . ALA A 1 199 ? 0.603 2.529 3.314 1.00 55.69 199 ALA A N 1
ATOM 1468 C CA . ALA A 1 199 ? 1.071 3.910 3.200 1.00 55.69 199 ALA A CA 1
ATOM 1469 C C . ALA A 1 199 ? 2.516 3.992 2.677 1.00 55.69 199 ALA A C 1
ATOM 1471 O O . ALA A 1 199 ? 2.850 4.913 1.931 1.00 55.69 199 ALA A O 1
ATOM 1472 N N . THR A 1 200 ? 3.375 3.017 3.007 1.00 58.16 200 THR A N 1
ATOM 1473 C CA . THR A 1 200 ? 4.702 2.915 2.380 1.00 58.16 200 THR A CA 1
ATOM 1474 C C . THR A 1 200 ? 4.637 2.491 0.913 1.00 58.16 200 THR A C 1
ATOM 1476 O O . THR A 1 200 ? 5.488 2.930 0.143 1.00 58.16 200 THR A O 1
ATOM 1479 N N . ALA A 1 201 ? 3.620 1.728 0.497 1.00 53.84 201 ALA A N 1
ATOM 1480 C CA . ALA A 1 201 ? 3.377 1.404 -0.911 1.00 53.84 201 ALA A CA 1
ATOM 1481 C C . ALA A 1 201 ? 2.788 2.596 -1.699 1.00 53.84 201 ALA A C 1
ATOM 1483 O O . ALA A 1 201 ? 3.150 2.811 -2.851 1.00 53.84 201 ALA A O 1
ATOM 1484 N N . GLY A 1 202 ? 1.978 3.450 -1.059 1.00 50.97 202 GLY A N 1
ATOM 1485 C CA . GLY A 1 202 ? 1.450 4.697 -1.638 1.00 50.97 202 GLY A CA 1
ATOM 1486 C C . GLY A 1 202 ? 2.492 5.807 -1.864 1.00 50.97 202 GLY A C 1
ATOM 1487 O O . GLY A 1 202 ? 2.179 6.862 -2.418 1.00 50.97 202 GLY A O 1
ATOM 1488 N N . ALA A 1 203 ? 3.756 5.581 -1.486 1.00 51.59 203 ALA A N 1
ATOM 1489 C CA . ALA A 1 203 ? 4.860 6.532 -1.636 1.00 51.59 203 ALA A CA 1
ATOM 1490 C C . ALA A 1 203 ? 5.285 6.810 -3.098 1.00 51.59 203 ALA A C 1
ATOM 1492 O O . ALA A 1 203 ? 6.275 7.511 -3.318 1.00 51.59 203 ALA A O 1
ATOM 1493 N N . ALA A 1 204 ? 4.548 6.309 -4.092 1.00 54.06 204 ALA A N 1
ATOM 1494 C CA . ALA A 1 204 ? 4.713 6.681 -5.496 1.00 54.06 204 ALA A CA 1
ATOM 1495 C C . ALA A 1 204 ? 4.051 8.032 -5.857 1.00 54.06 204 ALA A C 1
ATOM 1497 O O . ALA A 1 204 ? 4.426 8.634 -6.858 1.00 54.06 204 ALA A O 1
ATOM 1498 N N . ALA A 1 205 ? 3.118 8.559 -5.049 1.00 54.88 205 ALA A N 1
ATOM 1499 C CA . ALA A 1 205 ? 2.227 9.640 -5.499 1.00 54.88 205 ALA A CA 1
ATOM 1500 C C . ALA A 1 205 ? 2.603 11.083 -5.087 1.00 54.88 205 ALA A C 1
ATOM 1502 O O . ALA A 1 205 ? 1.992 12.027 -5.581 1.00 54.88 205 ALA A O 1
ATOM 1503 N N . THR A 1 206 ? 3.596 11.323 -4.218 1.00 58.16 206 THR A N 1
ATOM 1504 C CA . THR A 1 206 ? 3.944 12.709 -3.809 1.00 58.16 206 THR A CA 1
ATOM 1505 C C . THR A 1 206 ? 5.457 12.962 -3.736 1.00 58.16 206 THR A C 1
ATOM 1507 O O . THR A 1 206 ? 6.057 12.863 -2.657 1.00 58.16 206 THR A O 1
ATOM 1510 N N . PRO A 1 207 ? 6.114 13.344 -4.849 1.00 61.19 207 PRO A N 1
ATOM 1511 C CA . PRO A 1 207 ? 7.565 13.562 -4.881 1.00 61.19 207 PRO A CA 1
ATOM 1512 C C . PRO A 1 207 ? 8.032 14.743 -4.009 1.00 61.19 207 PRO A C 1
ATOM 1514 O O . PRO A 1 207 ? 9.175 14.758 -3.543 1.00 61.19 207 PRO A O 1
ATOM 1517 N N . LEU A 1 208 ? 7.159 15.720 -3.748 1.00 72.31 208 LEU A N 1
ATOM 1518 C CA . LEU A 1 208 ? 7.506 16.967 -3.056 1.00 72.31 208 LEU A CA 1
ATOM 1519 C C . LEU A 1 208 ? 7.508 16.811 -1.525 1.00 72.31 208 LEU A C 1
ATOM 1521 O O . LEU A 1 208 ? 8.481 17.183 -0.865 1.00 72.31 208 LEU A O 1
ATOM 1525 N N . LEU A 1 209 ? 6.488 16.151 -0.965 1.00 65.88 209 LEU A N 1
ATOM 1526 C CA . LEU A 1 209 ? 6.409 15.850 0.471 1.00 65.88 209 LEU A CA 1
ATOM 1527 C C . LEU A 1 209 ? 7.528 14.905 0.924 1.00 65.88 209 LEU A C 1
ATOM 1529 O O . LEU A 1 209 ? 8.141 15.113 1.972 1.00 65.88 209 LEU A O 1
ATOM 1533 N N . LEU A 1 210 ? 7.883 13.917 0.098 1.00 67.69 210 LEU A N 1
ATOM 1534 C CA . LEU A 1 210 ? 8.988 13.007 0.395 1.00 67.69 210 LEU A CA 1
ATOM 1535 C C . LEU A 1 210 ? 10.334 13.732 0.497 1.00 67.69 210 LEU A C 1
ATOM 1537 O O . LEU A 1 210 ? 11.152 13.366 1.339 1.00 67.69 210 LEU A O 1
ATOM 1541 N N . ARG A 1 211 ? 10.584 14.767 -0.315 1.00 73.00 211 ARG A N 1
ATOM 1542 C CA . ARG A 1 211 ? 11.829 15.552 -0.231 1.00 73.00 211 ARG A CA 1
ATOM 1543 C C . ARG A 1 211 ? 11.922 16.361 1.064 1.00 73.00 211 ARG A C 1
ATOM 1545 O O . ARG A 1 211 ? 13.021 16.483 1.602 1.00 73.00 211 ARG A O 1
ATOM 1552 N N . ALA A 1 212 ? 10.796 16.838 1.594 1.00 76.38 212 ALA A N 1
ATOM 1553 C CA . ALA A 1 212 ? 10.747 17.562 2.865 1.00 76.38 212 ALA A CA 1
ATOM 1554 C C . ALA A 1 212 ? 10.842 16.629 4.090 1.00 76.38 212 ALA A C 1
ATOM 1556 O O . ALA A 1 212 ? 11.536 16.939 5.057 1.00 76.38 212 ALA A O 1
ATOM 1557 N N . ILE A 1 213 ? 10.204 15.455 4.040 1.00 76.38 213 ILE A N 1
ATOM 1558 C CA . ILE A 1 213 ? 10.080 14.544 5.192 1.00 76.38 213 ILE A CA 1
ATOM 1559 C C . ILE A 1 213 ? 11.276 13.583 5.317 1.00 76.38 213 ILE A C 1
ATOM 1561 O O . ILE A 1 213 ? 11.736 13.302 6.429 1.00 76.38 213 ILE A O 1
ATOM 1565 N N . LYS A 1 214 ? 11.854 13.112 4.198 1.00 78.06 214 LYS A N 1
ATOM 1566 C CA . LYS A 1 214 ? 13.042 12.231 4.195 1.00 78.06 214 LYS A CA 1
ATOM 1567 C C . LYS A 1 214 ? 14.199 12.735 5.076 1.00 78.06 214 LYS A C 1
ATOM 1569 O O . LYS A 1 214 ? 14.744 11.920 5.828 1.00 78.06 214 LYS A O 1
ATOM 1574 N N . PRO A 1 215 ? 14.611 14.021 5.049 1.00 84.50 215 PRO A N 1
ATOM 1575 C CA . PRO A 1 215 ? 15.689 14.490 5.917 1.00 84.50 215 PRO A CA 1
ATOM 1576 C C . PRO A 1 215 ? 15.307 14.464 7.403 1.00 84.50 215 PRO A C 1
ATOM 1578 O O . PRO A 1 215 ? 16.178 14.216 8.236 1.00 84.50 215 PRO A O 1
ATOM 1581 N N . VAL A 1 216 ? 14.031 14.660 7.746 1.00 84.31 216 VAL A N 1
ATOM 1582 C CA . VAL A 1 216 ? 13.537 14.651 9.132 1.00 84.31 216 VAL A CA 1
ATOM 1583 C C . VAL A 1 216 ? 13.562 13.234 9.703 1.00 84.31 216 VAL A C 1
ATOM 1585 O O . VAL A 1 216 ? 14.203 13.001 10.727 1.00 84.31 216 VAL A O 1
ATOM 1588 N N . ILE A 1 217 ? 12.987 12.257 8.993 1.00 82.62 217 ILE A N 1
ATOM 1589 C CA . ILE A 1 217 ? 13.011 10.843 9.409 1.00 82.62 217 ILE A CA 1
ATOM 1590 C C . ILE A 1 217 ? 14.456 10.336 9.503 1.00 82.62 217 ILE A C 1
ATOM 1592 O O . ILE A 1 217 ? 14.832 9.658 10.461 1.00 82.62 217 ILE A O 1
ATOM 1596 N N . LYS A 1 218 ? 15.321 10.718 8.554 1.00 81.44 218 LYS A N 1
ATOM 1597 C CA . LYS A 1 218 ? 16.747 10.365 8.595 1.00 81.44 218 LYS A CA 1
ATOM 1598 C C . LYS A 1 218 ? 17.456 10.972 9.807 1.00 81.44 218 LYS A C 1
ATOM 1600 O O . LYS A 1 218 ? 18.294 10.309 10.412 1.00 81.44 218 LYS A O 1
ATOM 1605 N N . LYS A 1 219 ? 17.138 12.208 10.200 1.00 84.62 219 LYS A N 1
ATOM 1606 C CA . LYS A 1 219 ? 17.699 12.833 11.410 1.00 84.62 219 LYS A CA 1
ATOM 1607 C C . LYS A 1 219 ? 17.224 12.136 12.680 1.00 84.62 219 LYS A C 1
ATOM 1609 O O . LYS A 1 219 ? 18.056 11.844 13.530 1.00 84.62 219 LYS A O 1
ATOM 1614 N N . ILE A 1 220 ? 15.939 11.803 12.778 1.00 83.81 220 ILE A N 1
ATOM 1615 C CA . ILE A 1 220 ? 15.378 11.103 13.942 1.00 83.81 220 ILE A CA 1
ATOM 1616 C C . ILE A 1 220 ? 15.998 9.713 14.065 1.00 83.81 220 ILE A C 1
ATOM 1618 O O . ILE A 1 220 ? 16.586 9.389 15.089 1.00 83.81 220 ILE A O 1
ATOM 1622 N N . THR A 1 221 ? 15.978 8.920 12.995 1.00 78.56 221 THR A N 1
ATOM 1623 C CA . THR A 1 221 ? 16.561 7.570 12.999 1.00 78.56 221 THR A CA 1
ATOM 1624 C C . THR A 1 221 ? 18.062 7.591 13.267 1.00 78.56 221 THR A C 1
ATOM 1626 O O . THR A 1 221 ? 18.559 6.753 14.011 1.00 78.56 221 THR A O 1
ATOM 1629 N N . THR A 1 222 ? 18.810 8.557 12.723 1.00 78.56 222 THR A N 1
ATOM 1630 C CA . THR A 1 222 ? 20.246 8.683 13.020 1.00 78.56 222 THR A CA 1
ATOM 1631 C C . THR A 1 222 ? 20.520 9.192 14.432 1.00 78.56 222 THR A C 1
ATOM 1633 O O . THR A 1 222 ? 21.507 8.763 15.020 1.00 78.56 222 THR A O 1
ATOM 1636 N N . ALA A 1 223 ? 19.671 10.047 15.005 1.00 81.44 223 ALA A N 1
ATOM 1637 C CA . ALA A 1 223 ? 19.768 10.479 16.398 1.00 81.44 223 ALA A CA 1
ATOM 1638 C C . ALA A 1 223 ? 19.439 9.335 17.364 1.00 81.44 223 ALA A C 1
ATOM 1640 O O . ALA A 1 223 ? 20.182 9.120 18.318 1.00 81.44 223 ALA A O 1
ATOM 1641 N N . VAL A 1 224 ? 18.401 8.552 17.062 1.00 77.81 224 VAL A N 1
ATOM 1642 C CA . VAL A 1 224 ? 18.058 7.326 17.789 1.00 77.81 224 VAL A CA 1
ATOM 1643 C C . VAL A 1 224 ? 19.197 6.318 17.665 1.00 77.81 224 VAL A C 1
ATOM 1645 O O . VAL A 1 224 ? 19.713 5.888 18.680 1.00 77.81 224 VAL A O 1
ATOM 1648 N N . GLN A 1 225 ? 19.711 6.024 16.466 1.00 71.75 225 GLN A N 1
ATOM 1649 C CA . GLN A 1 225 ? 20.854 5.110 16.292 1.00 71.75 225 GLN A CA 1
ATOM 1650 C C . GLN A 1 225 ? 22.148 5.599 16.968 1.00 71.75 225 GLN A C 1
ATOM 1652 O O . GLN A 1 225 ? 22.973 4.774 17.358 1.00 71.75 225 GLN A O 1
ATOM 1657 N N . LYS A 1 226 ? 22.359 6.919 17.083 1.00 75.12 226 LYS A N 1
ATOM 1658 C CA . LYS A 1 226 ? 23.501 7.504 17.805 1.00 75.12 226 LYS A CA 1
ATOM 1659 C C . LYS A 1 226 ? 23.331 7.397 19.320 1.00 75.12 226 LYS A C 1
ATOM 1661 O O . LYS A 1 226 ? 24.299 7.056 19.986 1.00 75.12 226 LYS A O 1
ATOM 1666 N N . LYS A 1 227 ? 22.129 7.668 19.844 1.00 72.38 227 LYS A N 1
ATOM 1667 C CA . LYS A 1 227 ? 21.813 7.573 21.279 1.00 72.38 227 LYS A CA 1
ATOM 1668 C C . LYS A 1 227 ? 21.708 6.129 21.766 1.00 72.38 227 LYS A C 1
ATOM 1670 O O . LYS A 1 227 ? 22.161 5.842 22.861 1.00 72.38 227 LYS A O 1
ATOM 1675 N N . LEU A 1 228 ? 21.153 5.233 20.951 1.00 65.94 228 LEU A N 1
ATOM 1676 C CA . LEU A 1 228 ? 20.990 3.821 21.299 1.00 65.94 228 LEU A CA 1
ATOM 1677 C C . LEU A 1 228 ? 22.306 3.036 21.213 1.00 65.94 228 LEU A C 1
ATOM 1679 O O . LEU A 1 228 ? 22.359 1.923 21.708 1.00 65.94 228 LEU A O 1
ATOM 1683 N N . GLY A 1 229 ? 23.352 3.608 20.599 1.00 55.34 229 GLY A N 1
ATOM 1684 C CA . GLY A 1 229 ? 24.671 2.995 20.467 1.00 55.34 229 GLY A CA 1
ATOM 1685 C C . GLY A 1 229 ? 24.642 1.715 19.628 1.00 55.34 229 GLY A C 1
ATOM 1686 O O . GLY A 1 229 ? 24.064 0.703 19.999 1.00 55.34 229 GLY A O 1
ATOM 1687 N N . LYS A 1 230 ? 25.338 1.685 18.487 1.00 60.56 230 LYS A N 1
ATOM 1688 C CA . LYS A 1 230 ? 25.611 0.409 17.798 1.00 60.56 230 LYS A CA 1
ATOM 1689 C C . LYS A 1 230 ? 26.696 -0.360 18.556 1.00 60.56 230 LYS A C 1
ATOM 1691 O O . LYS A 1 230 ? 27.796 -0.542 18.038 1.00 60.56 230 LYS A O 1
ATOM 1696 N N . HIS A 1 231 ? 26.409 -0.778 19.785 1.00 56.66 231 HIS A N 1
ATOM 1697 C CA . HIS A 1 231 ? 27.219 -1.770 20.471 1.00 56.66 231 HIS A CA 1
ATOM 1698 C C . HIS A 1 231 ? 26.919 -3.113 19.817 1.00 56.66 231 HIS A C 1
ATOM 1700 O O . HIS A 1 231 ? 25.920 -3.767 20.087 1.00 56.66 231 HIS A O 1
ATOM 1706 N N . ARG A 1 232 ? 27.769 -3.481 18.856 1.00 66.06 232 ARG A N 1
ATOM 1707 C CA . ARG A 1 232 ? 27.815 -4.852 18.363 1.00 66.06 232 ARG A CA 1
ATOM 1708 C C . ARG A 1 232 ? 28.480 -5.673 19.459 1.00 66.06 232 ARG A C 1
ATOM 1710 O O . ARG A 1 232 ? 29.682 -5.513 19.674 1.00 66.06 232 ARG A O 1
ATOM 1717 N N . GLU A 1 233 ? 27.710 -6.515 20.133 1.00 70.75 233 GLU A N 1
ATOM 1718 C CA . GLU A 1 233 ? 28.280 -7.532 21.013 1.00 70.75 233 GLU A CA 1
ATOM 1719 C C . GLU A 1 233 ? 29.262 -8.403 20.219 1.00 70.75 233 GLU A C 1
ATOM 1721 O O . GLU A 1 233 ? 29.064 -8.666 19.026 1.00 70.75 233 GLU A O 1
ATOM 1726 N N . LEU A 1 234 ? 30.369 -8.796 20.851 1.00 75.12 234 LEU A N 1
ATOM 1727 C CA . LEU A 1 234 ? 31.329 -9.689 20.210 1.00 75.12 234 LEU A CA 1
ATOM 1728 C C . LEU A 1 234 ? 30.661 -11.042 19.959 1.00 75.12 234 LEU A C 1
ATOM 1730 O O . LEU A 1 234 ? 30.024 -11.613 20.841 1.00 75.12 234 LEU A O 1
ATOM 1734 N N . SER A 1 235 ? 30.848 -11.583 18.760 1.00 81.19 235 SER A N 1
ATOM 1735 C CA . SER A 1 235 ? 30.411 -12.944 18.459 1.00 81.19 235 SER A CA 1
ATOM 1736 C C . SER A 1 235 ? 31.198 -13.963 19.293 1.00 81.19 235 SER A C 1
ATOM 1738 O O . SER A 1 235 ? 32.348 -13.731 19.674 1.00 81.19 235 SER A O 1
ATOM 1740 N N . ARG A 1 236 ? 30.609 -15.136 19.557 1.00 84.50 236 ARG A N 1
ATO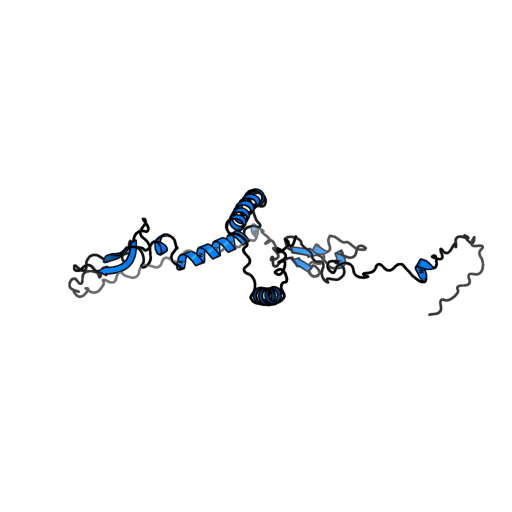M 1741 C CA . ARG A 1 236 ? 31.257 -16.196 20.356 1.00 84.50 236 ARG A CA 1
ATOM 1742 C C . ARG A 1 236 ? 32.641 -16.601 19.820 1.00 84.50 236 ARG A C 1
ATOM 1744 O O . ARG A 1 236 ? 33.526 -16.935 20.606 1.00 84.50 236 ARG A O 1
ATOM 1751 N N . SER A 1 237 ? 32.847 -16.550 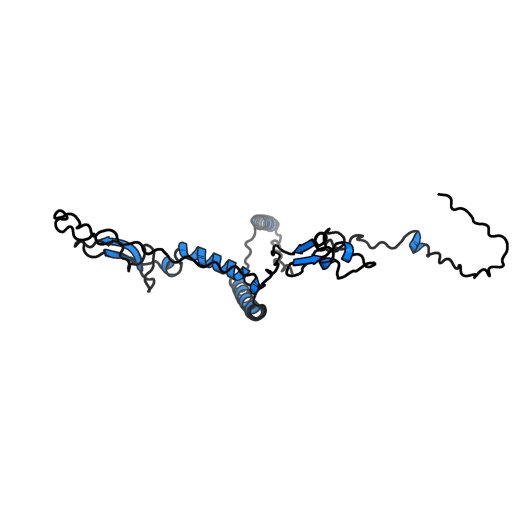18.502 1.00 84.44 237 SER A N 1
ATOM 1752 C CA . SER A 1 237 ? 34.140 -16.828 17.860 1.00 84.44 237 SER A CA 1
ATOM 1753 C C . SER A 1 237 ? 35.179 -15.733 18.120 1.00 84.44 237 SER A C 1
ATOM 1755 O O . SER A 1 237 ? 36.344 -16.040 18.378 1.00 84.44 237 SER A O 1
ATOM 1757 N N . GLU A 1 238 ? 34.768 -14.464 18.119 1.00 87.38 238 GLU A N 1
ATOM 1758 C CA . GLU A 1 238 ? 35.629 -13.324 18.456 1.00 87.38 238 GLU A CA 1
ATOM 1759 C C . GLU A 1 238 ? 36.022 -13.344 19.938 1.00 87.38 238 GLU A C 1
ATOM 1761 O O . GLU A 1 238 ? 37.183 -13.099 20.258 1.00 87.38 238 GLU A O 1
ATOM 1766 N N . ILE A 1 239 ? 35.101 -13.719 20.836 1.00 88.56 239 ILE A N 1
ATOM 1767 C CA . ILE A 1 239 ? 35.388 -13.895 22.272 1.00 88.56 239 ILE A CA 1
ATOM 1768 C C . ILE A 1 239 ? 36.439 -14.991 22.477 1.00 88.56 239 ILE A C 1
ATOM 1770 O O . ILE A 1 239 ? 37.448 -14.755 23.138 1.00 88.56 239 ILE A O 1
ATOM 1774 N N . ARG A 1 240 ? 36.249 -16.168 21.866 1.00 90.56 240 ARG A N 1
ATOM 1775 C CA . ARG A 1 240 ? 37.204 -17.284 21.969 1.00 90.56 240 ARG A CA 1
ATOM 1776 C C . ARG A 1 240 ? 38.577 -16.909 21.412 1.00 90.56 240 ARG A C 1
ATOM 1778 O O . ARG A 1 240 ? 39.599 -17.224 22.014 1.00 90.56 240 ARG A O 1
ATOM 1785 N N . THR A 1 241 ? 38.608 -16.207 20.280 1.00 89.19 241 THR A N 1
ATOM 1786 C CA . THR A 1 241 ? 39.870 -15.753 19.686 1.00 89.19 241 THR A CA 1
ATOM 1787 C C . THR A 1 241 ? 40.564 -14.717 20.567 1.00 89.19 241 THR A C 1
ATOM 1789 O O . THR A 1 241 ? 41.779 -14.777 20.728 1.00 89.19 241 THR A O 1
ATOM 1792 N N . ASN A 1 242 ? 39.817 -13.806 21.194 1.00 91.00 242 ASN A N 1
ATOM 1793 C CA . ASN A 1 242 ? 40.381 -12.849 22.144 1.00 91.00 242 ASN A CA 1
ATOM 1794 C C . ASN A 1 242 ? 40.930 -13.536 23.400 1.00 91.00 242 ASN A C 1
ATOM 1796 O O . ASN A 1 242 ? 42.025 -13.189 23.823 1.00 91.00 242 ASN A O 1
ATOM 1800 N N . GLN A 1 243 ? 40.245 -14.550 23.938 1.00 91.81 243 GLN A N 1
ATOM 1801 C CA . GLN A 1 243 ? 40.753 -15.354 25.059 1.00 91.81 243 GLN A CA 1
ATOM 1802 C C . GLN A 1 243 ? 42.061 -16.075 24.698 1.00 91.81 243 GLN A C 1
ATOM 1804 O O . GLN A 1 243 ? 43.012 -16.071 25.477 1.00 91.81 243 GLN A O 1
ATOM 1809 N N . TYR A 1 244 ? 42.142 -16.645 23.491 1.00 91.75 244 TYR A N 1
ATOM 1810 C CA . TYR A 1 244 ? 43.370 -17.265 22.990 1.00 91.75 244 TYR A CA 1
ATOM 1811 C C . TYR A 1 244 ? 44.504 -16.247 22.786 1.00 91.75 244 TYR A C 1
ATOM 1813 O O . TYR A 1 244 ? 45.656 -16.522 23.095 1.00 91.75 244 TYR A O 1
ATOM 1821 N N . ARG A 1 245 ? 44.207 -15.047 22.280 1.00 93.25 245 ARG A N 1
ATOM 1822 C CA . ARG A 1 245 ? 45.212 -13.984 22.105 1.00 93.25 245 ARG A CA 1
ATOM 1823 C C . ARG A 1 245 ? 45.700 -13.445 23.444 1.00 93.25 245 ARG A C 1
ATOM 1825 O O . ARG A 1 245 ? 46.900 -13.259 23.611 1.00 93.25 245 ARG A O 1
ATOM 1832 N N . GLN A 1 246 ? 44.799 -13.298 24.410 1.00 92.12 246 GLN A N 1
ATOM 1833 C CA . GLN A 1 246 ? 45.122 -12.880 25.769 1.00 92.12 246 GLN A CA 1
ATOM 1834 C C . GLN A 1 246 ? 46.043 -13.889 26.463 1.00 92.12 246 GLN A C 1
ATOM 1836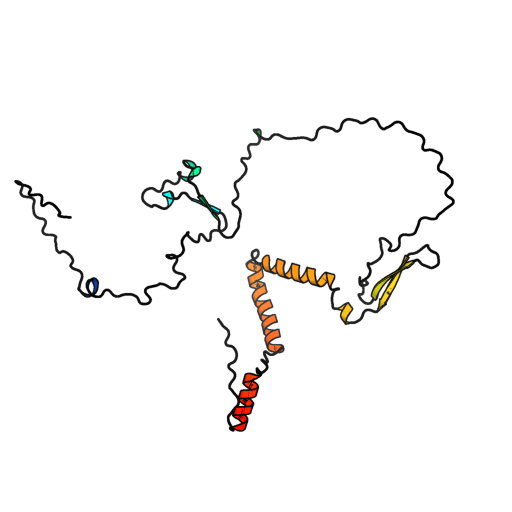 O O . GLN A 1 246 ? 47.029 -13.485 27.074 1.00 92.12 246 GLN A O 1
ATOM 1841 N N . SER A 1 247 ? 45.804 -15.197 26.299 1.00 92.06 247 SER A N 1
ATOM 1842 C CA . SER A 1 247 ? 46.712 -16.229 26.827 1.00 92.06 247 SER A CA 1
ATOM 1843 C C . SER A 1 247 ? 48.078 -16.262 26.129 1.00 92.06 247 SER A C 1
ATOM 1845 O O . SER A 1 247 ? 49.023 -16.856 26.644 1.00 92.06 247 SER A O 1
ATOM 1847 N N . LYS A 1 248 ? 48.208 -15.597 24.975 1.00 91.56 248 LYS A N 1
ATOM 1848 C CA . LYS A 1 248 ? 49.461 -15.395 24.234 1.00 91.56 248 LYS A CA 1
ATOM 1849 C C . LYS A 1 248 ? 50.052 -13.989 24.402 1.00 91.56 248 LYS A C 1
ATOM 1851 O O . LYS A 1 248 ? 51.023 -13.676 23.724 1.00 91.56 248 LYS A O 1
ATOM 1856 N N . GLY A 1 249 ? 49.485 -13.155 25.280 1.00 91.25 249 GLY A N 1
ATOM 1857 C CA . GLY A 1 249 ? 49.954 -11.784 25.520 1.00 91.25 249 GLY A CA 1
ATOM 1858 C C . GLY A 1 249 ? 49.758 -10.832 24.335 1.00 91.25 249 GLY A C 1
ATOM 1859 O O . GLY A 1 249 ? 50.450 -9.825 24.238 1.00 91.25 249 GLY A O 1
ATOM 1860 N N . LEU A 1 250 ? 48.850 -11.158 23.413 1.00 91.88 250 LEU A N 1
ATOM 1861 C CA . LEU A 1 250 ? 48.544 -10.353 22.233 1.00 91.88 250 LEU A CA 1
ATOM 1862 C C . LEU A 1 250 ? 47.312 -9.479 22.475 1.00 91.88 250 LEU A C 1
ATOM 1864 O O . LEU A 1 250 ? 46.338 -9.914 23.094 1.00 91.88 250 LEU A O 1
ATOM 1868 N N . ASP A 1 251 ? 47.313 -8.291 21.873 1.00 90.00 251 ASP A N 1
ATOM 1869 C CA . ASP A 1 251 ? 46.171 -7.379 21.904 1.00 90.00 251 ASP A CA 1
ATOM 1870 C C . ASP A 1 251 ? 44.895 -8.009 21.310 1.00 90.00 251 ASP A C 1
ATOM 1872 O O . ASP A 1 251 ? 44.975 -8.831 20.374 1.00 90.00 251 ASP A O 1
ATOM 1876 N N . PRO A 1 252 ? 43.704 -7.612 21.809 1.00 86.00 252 PRO A N 1
ATOM 1877 C CA . PRO A 1 252 ? 42.425 -8.094 21.304 1.00 86.00 252 PRO A CA 1
ATOM 1878 C C . PRO A 1 252 ? 42.236 -7.745 19.825 1.00 86.00 252 PRO A C 1
ATOM 1880 O O . PRO A 1 252 ? 42.782 -6.774 19.299 1.00 86.00 252 PRO A O 1
ATOM 1883 N N . LEU A 1 253 ? 41.435 -8.554 19.134 1.00 85.19 253 LEU A N 1
ATOM 1884 C CA . LEU A 1 253 ? 41.152 -8.369 17.716 1.00 85.19 253 LEU A CA 1
ATOM 1885 C C . LEU A 1 253 ? 40.563 -6.977 17.441 1.00 85.19 253 LEU A C 1
ATOM 1887 O O . LEU A 1 253 ? 39.547 -6.583 18.018 1.00 85.19 253 LEU A O 1
ATOM 1891 N N . LYS A 1 254 ? 41.167 -6.252 16.491 1.00 77.25 254 LYS A N 1
ATOM 1892 C CA . LYS A 1 254 ? 40.654 -4.967 16.006 1.00 77.25 254 LYS A CA 1
ATOM 1893 C C . LYS A 1 254 ? 39.402 -5.201 15.162 1.00 77.25 254 LYS A C 1
ATOM 1895 O O . LYS A 1 254 ? 39.479 -5.549 13.986 1.00 77.25 254 LYS A O 1
ATOM 1900 N N . ILE A 1 255 ? 38.238 -4.996 15.765 1.00 74.75 255 ILE A N 1
ATOM 1901 C CA . ILE A 1 255 ? 36.953 -5.121 15.078 1.00 74.75 255 ILE A CA 1
ATOM 1902 C C . ILE A 1 255 ? 36.789 -3.943 14.113 1.00 74.75 255 ILE A C 1
ATOM 1904 O O . ILE A 1 255 ? 36.685 -2.787 14.530 1.00 74.75 255 ILE A O 1
ATOM 1908 N N . GLN A 1 256 ? 36.730 -4.234 12.814 1.00 63.06 256 GLN A N 1
ATOM 1909 C CA . GLN A 1 256 ? 36.382 -3.233 11.810 1.00 63.06 256 GLN A CA 1
ATOM 1910 C C . GLN A 1 256 ? 34.928 -2.798 12.025 1.00 63.06 256 GLN A C 1
ATOM 1912 O O . GLN A 1 256 ? 34.001 -3.611 11.968 1.00 63.06 256 GLN A O 1
ATOM 1917 N N . LYS A 1 257 ? 34.703 -1.503 12.276 1.00 60.88 257 LYS A N 1
ATOM 1918 C CA . LYS A 1 257 ? 33.347 -0.937 12.267 1.00 60.88 257 LYS A CA 1
ATOM 1919 C C . LYS A 1 257 ? 32.780 -1.163 10.864 1.00 60.88 257 LYS A C 1
ATOM 1921 O O . LYS A 1 257 ? 33.440 -0.779 9.903 1.00 60.88 257 LYS A O 1
ATOM 1926 N N . LYS A 1 258 ? 31.591 -1.778 10.742 1.00 53.47 258 LYS A N 1
ATOM 1927 C CA . LYS A 1 258 ? 30.902 -1.962 9.447 1.00 53.47 258 LYS A CA 1
ATOM 1928 C C . LYS A 1 258 ? 30.968 -0.643 8.671 1.00 53.47 258 LYS A C 1
ATOM 1930 O O . LYS A 1 258 ? 30.337 0.336 9.080 1.00 53.47 258 LYS A O 1
ATOM 1935 N N . SER A 1 259 ? 31.747 -0.607 7.590 1.00 47.75 259 SER A N 1
ATOM 1936 C CA . SER A 1 259 ? 31.733 0.528 6.677 1.00 47.75 259 SER A CA 1
ATOM 1937 C C . SER A 1 259 ? 30.329 0.617 6.083 1.00 47.75 259 SER A C 1
ATOM 1939 O O . SER A 1 259 ? 29.673 -0.396 5.822 1.00 47.75 259 SER A O 1
ATOM 1941 N N . ARG A 1 260 ? 29.813 1.842 5.945 1.00 47.06 260 ARG A N 1
ATOM 1942 C CA . ARG A 1 260 ? 28.575 2.076 5.199 1.00 47.06 260 ARG A CA 1
ATOM 1943 C C . ARG A 1 260 ? 28.804 1.537 3.784 1.00 47.06 260 ARG A C 1
ATOM 1945 O O . ARG A 1 260 ? 29.597 2.128 3.058 1.00 47.06 260 ARG A O 1
ATOM 1952 N N . LYS A 1 261 ? 28.134 0.440 3.405 1.00 42.00 261 LYS A N 1
ATOM 1953 C CA . LYS A 1 261 ? 27.912 0.137 1.985 1.00 42.00 261 LYS A CA 1
ATOM 1954 C C . LYS A 1 261 ? 27.234 1.377 1.394 1.00 42.00 261 LYS A C 1
ATOM 1956 O O . LYS A 1 261 ? 26.254 1.854 1.973 1.00 42.00 261 LYS A O 1
ATOM 1961 N N . LYS A 1 262 ? 27.888 1.959 0.393 1.00 36.81 262 LYS A N 1
ATOM 1962 C CA . LYS A 1 262 ? 27.455 3.171 -0.299 1.00 36.81 262 LYS A CA 1
ATOM 1963 C C . LYS A 1 262 ? 26.282 2.837 -1.205 1.00 36.81 262 LYS A C 1
ATOM 1965 O O . LYS A 1 262 ? 26.305 1.713 -1.750 1.00 36.81 262 LYS A O 1
#

Secondary structure (DSSP, 8-state):
-PPPP----S---------------HHHHTS----SSSSPPTT-GGGSSS-----SSEEEEEGGGGSTT---TTHHHH-GGGEEEEE-TTPPP-PPP---GGG-----PPPPP-PPPPP-PPPPPPP----------SS-TTSPPTTPBPTTSSEEEEEEEE-TTSS-EEEEEEEPPHHHHHSPPHHHHHHHHHHHHHHHHGGGS-HHHHHHHHHHHHHHHHHHHHHS----PPPHHHHHHHHHHHHTTPPPP---------

Foldseek 3Di:
DDDDDDDDPDDPDPPPPPPPPPDDPCCCVPPPDQDPVVDDPPPPQPPDPDRPPPDAFKDKDAPVCPDPPDNDPCCCVVPVVRIDIDTPDPDDHDDDPPDDPVPDDDDDDDPDPDDDDPPDDDPPDDPPPDDPDPQDDPPDPPDDDQQDADPVNQWGFHGWDQPPVSHDIDTDIDGDDPCSSPDDDPVVVVVVVVVVVVVVVVVVPDPPVCVVCVVVVVVVVVVCCVVVDPPDDDDPVQVVVQVVCVVVVHDRDDDDDPDPPD

pLDDT: mean 70.26, std 13.33, range [36.81, 93.25]